Protein AF-A0A8T0N752-F1 (afdb_monomer_lite)

Sequence (283 aa):
MEVEGEVPATAAAAIANGLWGGEEASPAPFSAEQLDVEAYAAQYSGRTRLARLIFVADRCGVETMKLEALRMAYDEIKRGEDVQLHRDVALKINVRLGPRYGLDQAWVDTVSRRAEQRKEKLENELNGYRTNLIKESIRMGYNDIGDFFYAHGQLSDAFKSYIRTRDYCTTSKHIVQMCMNVILVSIELGQFAHVSNYVSKAEQTPDSLDPIIVAKLRAAAGLANLETKKYKLAARKFVETGIELGNNYSEVIAPQDVAVYGALCALASFDRSDLKVHLICTT

Structure (mmCIF, N/CA/C/O backbone):
data_AF-A0A8T0N752-F1
#
_entry.id   AF-A0A8T0N752-F1
#
loop_
_atom_site.group_PDB
_atom_site.id
_atom_site.type_symbol
_atom_site.label_atom_id
_atom_site.label_alt_id
_atom_site.label_comp_id
_atom_site.label_asym_id
_atom_site.label_entity_id
_atom_site.label_seq_id
_atom_site.pdbx_PDB_ins_code
_atom_site.Cartn_x
_atom_site.Cartn_y
_atom_site.Cartn_z
_atom_site.occupancy
_atom_site.B_iso_or_equiv
_atom_site.auth_seq_id
_atom_site.auth_comp_id
_atom_site.auth_asym_id
_atom_site.auth_atom_id
_atom_site.pdbx_PDB_model_num
ATOM 1 N N . MET A 1 1 ? -80.683 -25.252 -34.972 1.00 35.72 1 MET A N 1
ATOM 2 C CA . MET A 1 1 ? -80.437 -26.701 -34.890 1.00 35.72 1 MET A CA 1
ATOM 3 C C . MET A 1 1 ? -78.949 -26.900 -34.651 1.00 35.72 1 MET A C 1
ATOM 5 O O . MET A 1 1 ? -78.195 -26.511 -35.529 1.00 35.72 1 MET A O 1
ATOM 9 N N . GLU A 1 2 ? -78.471 -27.369 -33.499 1.00 31.52 2 GLU A N 1
ATOM 10 C CA . GLU A 1 2 ? -79.109 -27.638 -32.188 1.00 31.52 2 GLU A CA 1
ATOM 11 C C . GLU A 1 2 ? -78.076 -27.279 -31.081 1.00 31.52 2 GLU A C 1
ATOM 13 O O . GLU A 1 2 ? -76.878 -27.335 -31.343 1.00 31.52 2 GLU A O 1
ATOM 18 N N . VAL A 1 3 ? -78.492 -26.623 -29.985 1.00 32.59 3 VAL A N 1
ATOM 19 C CA . VAL A 1 3 ? -78.486 -27.171 -28.599 1.00 32.59 3 VAL A CA 1
ATOM 20 C C . VAL A 1 3 ? -77.091 -27.684 -28.174 1.00 32.59 3 VAL A C 1
ATOM 22 O O . VAL A 1 3 ? -76.694 -28.774 -28.562 1.00 32.59 3 VAL A O 1
ATOM 25 N N . GLU A 1 4 ? -76.232 -26.832 -27.598 1.00 28.78 4 GLU A N 1
ATOM 26 C CA . GLU A 1 4 ? -76.063 -26.551 -26.143 1.00 28.78 4 GLU A CA 1
ATOM 27 C C . GLU A 1 4 ? -75.319 -27.643 -25.336 1.00 28.78 4 GLU A C 1
ATOM 29 O O . GLU A 1 4 ? -75.555 -28.836 -25.506 1.00 28.78 4 GLU A O 1
ATOM 34 N N . GLY A 1 5 ? -74.421 -27.222 -24.429 1.00 32.78 5 GLY A N 1
ATOM 35 C CA . GLY A 1 5 ? -73.633 -28.112 -23.560 1.00 32.78 5 GLY A CA 1
ATOM 36 C C . GLY A 1 5 ? -72.534 -27.389 -22.760 1.00 32.78 5 GLY A C 1
ATOM 37 O O . GLY A 1 5 ? -71.432 -27.198 -23.263 1.00 32.78 5 GLY A O 1
ATOM 38 N N . GLU A 1 6 ? -72.829 -27.012 -21.512 1.00 30.48 6 GLU A N 1
ATOM 39 C CA . GLU A 1 6 ? -71.962 -26.250 -20.585 1.00 30.48 6 GLU A CA 1
ATOM 40 C C . GLU A 1 6 ? -72.076 -26.818 -19.143 1.00 30.48 6 GLU A C 1
ATOM 42 O O . GLU A 1 6 ? -72.972 -27.615 -18.871 1.00 30.48 6 GLU A O 1
ATOM 47 N N . VAL A 1 7 ? -71.251 -26.482 -18.138 1.00 38.06 7 VAL A N 1
ATOM 48 C CA . VAL A 1 7 ? -70.117 -25.526 -18.053 1.00 38.06 7 VAL A CA 1
ATOM 49 C C . VAL A 1 7 ? -68.795 -26.351 -17.900 1.00 38.06 7 VAL A C 1
ATOM 51 O O . VAL A 1 7 ? -68.619 -27.182 -18.791 1.00 38.06 7 VAL A O 1
ATOM 54 N N . PRO A 1 8 ? -67.873 -26.303 -16.884 1.00 32.38 8 PRO A N 1
ATOM 55 C CA . PRO A 1 8 ? -67.573 -25.379 -15.769 1.00 32.38 8 PRO A CA 1
ATOM 56 C C . PRO A 1 8 ? -66.329 -24.485 -15.997 1.00 32.38 8 PRO A C 1
ATOM 58 O O . PRO A 1 8 ? -65.272 -24.934 -16.438 1.00 32.38 8 PRO A O 1
ATOM 61 N N . ALA A 1 9 ? -66.415 -23.211 -15.601 1.00 41.62 9 ALA A N 1
ATOM 62 C CA . ALA A 1 9 ? -65.306 -22.257 -15.664 1.00 41.62 9 ALA A CA 1
ATOM 63 C C . ALA A 1 9 ? -64.475 -22.247 -14.362 1.00 41.62 9 ALA A C 1
ATOM 65 O O . ALA A 1 9 ? -64.822 -21.554 -13.408 1.00 41.62 9 ALA A O 1
ATOM 66 N N . THR A 1 10 ? -63.357 -22.985 -14.319 1.00 31.41 10 THR A N 1
ATOM 67 C CA . THR A 1 10 ? -62.459 -23.042 -13.136 1.00 31.41 10 THR A CA 1
ATOM 68 C C . THR A 1 10 ? -60.953 -23.010 -13.459 1.00 31.41 10 THR A C 1
ATOM 70 O O . THR A 1 10 ? -60.143 -23.391 -12.620 1.00 31.41 10 THR A O 1
ATOM 73 N N . ALA A 1 11 ? -60.547 -22.559 -14.655 1.00 32.34 11 ALA A N 1
ATOM 74 C CA . ALA A 1 11 ? -59.160 -22.687 -15.146 1.00 32.34 11 ALA A CA 1
ATOM 75 C C . ALA A 1 11 ? -58.488 -21.372 -15.616 1.00 32.34 11 ALA A C 1
ATOM 77 O O . ALA A 1 11 ? -57.542 -21.419 -16.397 1.00 32.34 11 ALA A O 1
ATOM 78 N N . ALA A 1 12 ? -58.966 -20.199 -15.172 1.00 33.84 12 ALA A N 1
ATOM 79 C CA . ALA A 1 12 ? -58.493 -18.895 -15.676 1.00 33.84 12 ALA A CA 1
ATOM 80 C C . ALA A 1 12 ? -58.202 -17.813 -14.606 1.00 33.84 12 ALA A C 1
ATOM 82 O O . ALA A 1 12 ? -57.899 -16.680 -14.970 1.00 33.84 12 ALA A O 1
ATOM 83 N N . ALA A 1 13 ? -58.306 -18.118 -13.303 1.00 34.00 13 ALA A N 1
ATOM 84 C CA . ALA A 1 13 ? -58.259 -17.102 -12.232 1.00 34.00 13 ALA A CA 1
ATOM 85 C C . ALA A 1 13 ? -57.484 -17.511 -10.953 1.00 34.00 13 ALA A C 1
ATOM 87 O O . ALA A 1 13 ? -57.776 -17.035 -9.859 1.00 34.00 13 ALA A O 1
ATOM 88 N N . ALA A 1 14 ? -56.477 -18.376 -11.091 1.00 30.69 14 ALA A N 1
ATOM 89 C CA . ALA A 1 14 ? -55.388 -18.609 -10.132 1.00 30.69 14 ALA A CA 1
ATOM 90 C C . ALA A 1 14 ? -54.203 -19.194 -10.935 1.00 30.69 14 ALA A C 1
ATOM 92 O O . ALA A 1 14 ? -54.441 -19.953 -11.867 1.00 30.69 14 ALA A O 1
ATOM 93 N N . ILE A 1 15 ? -52.927 -18.885 -10.692 1.00 33.75 15 ILE A N 1
ATOM 94 C CA . ILE A 1 15 ? -52.289 -18.343 -9.488 1.00 33.75 15 ILE A CA 1
ATOM 95 C C . ILE A 1 15 ? -51.731 -16.934 -9.749 1.00 33.75 15 ILE A C 1
ATOM 97 O O . ILE A 1 15 ? -50.774 -16.764 -10.498 1.00 33.75 15 ILE A O 1
ATOM 101 N N . ALA A 1 16 ? -52.297 -15.933 -9.073 1.00 38.12 16 ALA A N 1
ATOM 102 C CA . ALA A 1 16 ? -51.792 -14.558 -9.056 1.00 38.12 16 ALA A CA 1
ATOM 103 C C . ALA A 1 16 ? -51.832 -13.971 -7.632 1.00 38.12 16 ALA A C 1
ATOM 105 O O . ALA A 1 16 ? -52.319 -12.865 -7.423 1.00 38.12 16 ALA A O 1
ATOM 106 N N . ASN A 1 17 ? -51.376 -14.747 -6.642 1.00 30.00 17 ASN A N 1
ATOM 107 C CA . ASN A 1 17 ? -51.022 -14.283 -5.296 1.00 30.00 17 ASN A CA 1
ATOM 108 C C . ASN A 1 17 ? -50.310 -15.394 -4.508 1.00 30.00 17 ASN A C 1
ATOM 110 O O . ASN A 1 17 ? -50.679 -16.557 -4.631 1.00 30.00 17 ASN A O 1
ATOM 114 N N . GLY A 1 18 ? -49.355 -15.001 -3.658 1.00 29.17 18 GLY A N 1
ATOM 115 C CA . GLY A 1 18 ? -48.817 -15.818 -2.564 1.00 29.17 18 GLY A CA 1
ATOM 116 C C . GLY A 1 18 ? -47.904 -16.990 -2.944 1.00 29.17 18 GLY A C 1
ATOM 117 O O . GLY A 1 18 ? -48.392 -18.083 -3.193 1.00 29.17 18 GLY A O 1
ATOM 118 N N . LEU A 1 19 ? -46.581 -16.772 -2.869 1.00 31.19 19 LEU A N 1
ATOM 119 C CA . LEU A 1 19 ? -45.617 -17.671 -2.193 1.00 31.19 19 LEU A CA 1
ATOM 120 C C . LEU A 1 19 ? -44.185 -17.082 -2.143 1.00 31.19 19 LEU A C 1
ATOM 122 O O . LEU A 1 19 ? -43.196 -17.787 -2.303 1.00 31.19 19 LEU A O 1
ATOM 126 N N . TRP A 1 20 ? -44.055 -15.785 -1.830 1.00 30.11 20 TRP A N 1
ATOM 127 C CA . TRP A 1 20 ? -42.814 -15.276 -1.220 1.00 30.11 20 TRP A CA 1
ATOM 128 C C . TRP A 1 20 ? -42.800 -15.683 0.260 1.00 30.11 20 TRP A C 1
ATOM 130 O O . TRP A 1 20 ? -43.001 -14.864 1.156 1.00 30.11 20 TRP A O 1
ATOM 140 N N . GLY A 1 21 ? -42.646 -16.986 0.502 1.00 27.06 21 GLY A N 1
ATOM 141 C CA . GLY A 1 21 ? -42.289 -17.499 1.817 1.00 27.06 21 GLY A CA 1
ATOM 142 C C . GLY A 1 21 ? -40.860 -17.071 2.131 1.00 27.06 21 GLY A C 1
ATOM 143 O O . GLY A 1 21 ? -39.979 -17.203 1.285 1.00 27.06 21 GLY A O 1
ATOM 144 N N . GLY A 1 22 ? -40.636 -16.522 3.323 1.00 35.66 22 GLY A N 1
ATOM 145 C CA . GLY A 1 22 ? -39.295 -16.161 3.767 1.00 35.66 22 GLY A CA 1
ATOM 146 C C . GLY A 1 22 ? -38.497 -17.408 4.122 1.00 35.66 22 GLY A C 1
ATOM 147 O O . GLY A 1 22 ? -38.508 -17.822 5.276 1.00 35.66 22 GLY A O 1
ATOM 148 N N . GLU A 1 23 ? -37.798 -17.993 3.149 1.00 31.52 23 GLU A N 1
ATOM 149 C CA . GLU A 1 23 ? -36.653 -18.845 3.460 1.00 31.52 23 GLU A CA 1
ATOM 150 C C . GLU A 1 23 ? -35.564 -17.949 4.058 1.00 31.52 23 GLU A C 1
ATOM 152 O O . GLU A 1 23 ? -34.995 -17.090 3.377 1.00 31.52 23 GLU A O 1
ATOM 157 N N . GLU A 1 24 ? -35.307 -18.111 5.357 1.00 37.25 24 GLU A N 1
ATOM 158 C CA . GLU A 1 24 ? -34.151 -17.496 6.002 1.00 37.25 24 GLU A CA 1
ATOM 159 C C . GLU A 1 24 ? -32.893 -17.942 5.254 1.00 37.25 24 GLU A C 1
ATOM 161 O O . GLU A 1 24 ? -32.662 -19.139 5.064 1.00 37.25 24 GLU A O 1
ATOM 166 N N . ALA A 1 25 ? -32.084 -16.976 4.808 1.00 37.47 25 ALA A N 1
ATOM 167 C CA . ALA A 1 25 ? -30.842 -17.270 4.111 1.00 37.47 25 ALA A CA 1
ATOM 168 C C . ALA A 1 25 ? -29.974 -18.155 5.013 1.00 37.47 25 ALA A C 1
ATOM 170 O O . ALA A 1 25 ? -29.514 -17.703 6.064 1.00 37.47 25 ALA A O 1
ATOM 171 N N . SER A 1 26 ? -29.791 -19.418 4.613 1.00 31.80 26 SER A N 1
ATOM 172 C CA . SER A 1 26 ? -29.091 -20.411 5.425 1.00 31.80 26 SER A CA 1
ATOM 173 C C . SER A 1 26 ? -27.728 -19.851 5.836 1.00 31.80 26 SER A C 1
ATOM 175 O O . SER A 1 26 ? -27.019 -19.335 4.963 1.00 31.80 26 SER A O 1
ATOM 177 N N . PRO A 1 27 ? -27.354 -19.906 7.129 1.00 37.41 27 PRO A N 1
ATOM 178 C CA . PRO A 1 27 ? -26.129 -19.276 7.592 1.00 37.41 27 PRO A CA 1
ATOM 179 C C . PRO A 1 27 ? -24.958 -19.840 6.793 1.00 37.41 27 PRO A C 1
ATOM 181 O O . PRO A 1 27 ? -24.761 -21.056 6.732 1.00 37.41 27 PRO A O 1
ATOM 184 N N . ALA A 1 28 ? -24.206 -18.949 6.142 1.00 42.97 28 ALA A N 1
ATOM 185 C CA . ALA A 1 28 ? -23.025 -19.345 5.391 1.00 42.97 28 ALA A CA 1
ATOM 186 C C . ALA A 1 28 ? -22.101 -20.162 6.316 1.00 42.97 28 ALA A C 1
ATOM 188 O O . ALA A 1 28 ? -21.987 -19.814 7.494 1.00 42.97 28 ALA A O 1
ATOM 189 N N . PRO A 1 29 ? -21.410 -21.208 5.820 1.00 44.56 29 PRO A N 1
ATOM 190 C CA . PRO A 1 29 ? -20.636 -22.148 6.646 1.00 44.56 29 PRO A CA 1
ATOM 191 C C . PRO A 1 29 ? -19.375 -21.541 7.300 1.00 44.56 29 PRO A C 1
ATOM 193 O O . PRO A 1 29 ? -18.486 -22.262 7.742 1.00 44.56 29 PRO A O 1
ATOM 196 N N . PHE A 1 30 ? -19.300 -20.213 7.356 1.00 44.09 30 PHE A N 1
ATOM 197 C CA . PHE A 1 30 ? -18.334 -19.418 8.088 1.00 44.09 30 PHE A CA 1
ATOM 198 C C . PHE A 1 30 ? -19.103 -18.263 8.752 1.00 44.09 30 PHE A C 1
ATOM 200 O O . PHE A 1 30 ? -19.351 -17.228 8.128 1.00 44.09 30 PHE A O 1
ATOM 207 N N . SER A 1 31 ? -19.542 -18.439 10.002 1.00 50.66 31 SER A N 1
ATOM 208 C CA . SER A 1 31 ? -20.150 -17.342 10.766 1.00 50.66 31 SER A CA 1
ATOM 209 C C . SER A 1 31 ? -19.091 -16.271 11.029 1.00 50.66 31 SER A C 1
ATOM 211 O O . SER A 1 31 ? -17.986 -16.597 11.466 1.00 50.66 31 SER A O 1
ATOM 213 N N . ALA A 1 32 ? -19.427 -14.992 10.831 1.00 51.81 32 ALA A N 1
ATOM 214 C CA . ALA A 1 32 ? -18.493 -13.882 11.062 1.00 51.81 32 ALA A CA 1
ATOM 215 C C . ALA A 1 32 ? -17.919 -13.864 12.496 1.00 51.81 32 ALA A C 1
ATOM 217 O O . ALA A 1 32 ? -16.811 -13.387 12.706 1.00 51.81 32 ALA A O 1
ATOM 218 N N . GLU A 1 33 ? -18.643 -14.459 13.446 1.00 56.31 33 GLU A N 1
ATOM 219 C CA . GLU A 1 33 ? -18.302 -14.652 14.861 1.00 56.31 33 GLU A CA 1
ATOM 220 C C . GLU A 1 33 ? -17.050 -15.521 15.119 1.00 56.31 33 GLU A C 1
ATOM 222 O O . GLU A 1 33 ? -16.581 -15.575 16.252 1.00 56.31 33 GLU A O 1
ATOM 227 N N . GLN A 1 34 ? -16.514 -16.214 14.103 1.00 69.88 34 GLN A N 1
ATOM 228 C CA . GLN A 1 34 ? -15.371 -17.138 14.233 1.00 69.88 34 GLN A CA 1
ATOM 229 C C . GLN A 1 34 ? -14.059 -16.625 13.609 1.00 69.88 34 GLN A C 1
ATOM 231 O O . GLN A 1 34 ? -13.061 -17.346 13.603 1.00 69.88 34 GLN A O 1
ATOM 236 N N . LEU A 1 35 ? -14.021 -15.397 13.077 1.00 82.56 35 LEU A N 1
ATOM 237 C CA . LEU A 1 35 ? -12.788 -14.829 12.525 1.00 82.56 35 LEU A CA 1
ATOM 238 C C . LEU A 1 35 ? -11.870 -14.310 13.645 1.00 82.56 35 LEU A C 1
ATOM 240 O O . LEU A 1 35 ? -12.113 -13.249 14.216 1.00 82.56 35 LEU A O 1
ATOM 244 N N . ASP A 1 36 ? -10.767 -15.016 13.890 1.00 90.75 36 ASP A N 1
ATOM 245 C CA . ASP A 1 36 ? -9.653 -14.512 14.698 1.00 90.75 36 ASP A CA 1
ATOM 246 C C . ASP A 1 36 ? -9.008 -13.294 14.006 1.00 90.75 36 ASP A C 1
ATOM 248 O O . ASP A 1 36 ? -8.361 -13.402 12.958 1.00 90.75 36 ASP A O 1
ATOM 252 N N . VAL A 1 37 ? -9.219 -12.114 14.595 1.00 92.38 37 VAL A N 1
ATOM 253 C CA . VAL A 1 37 ? -8.729 -10.830 14.076 1.00 92.38 37 VAL A CA 1
ATOM 254 C C . VAL A 1 37 ? -7.206 -10.725 14.192 1.00 92.38 37 VAL A C 1
ATOM 256 O O . VAL A 1 37 ? -6.578 -10.137 13.310 1.00 92.38 37 VAL A O 1
ATOM 259 N N . GLU A 1 38 ? -6.593 -11.313 15.224 1.00 93.25 38 GLU A N 1
ATOM 260 C CA . GLU A 1 38 ? -5.145 -11.254 15.432 1.00 93.25 38 GLU A CA 1
ATOM 261 C C . GLU A 1 38 ? -4.412 -12.201 14.476 1.00 93.25 38 GLU A C 1
ATOM 263 O O . GLU A 1 38 ? -3.496 -11.764 13.773 1.00 93.25 38 GLU A O 1
ATOM 268 N N . ALA A 1 39 ? -4.868 -13.450 14.344 1.00 94.06 39 ALA A N 1
ATOM 269 C CA . ALA A 1 39 ? -4.314 -14.410 13.389 1.00 94.06 39 ALA A CA 1
ATOM 270 C C . ALA A 1 39 ? -4.536 -13.990 11.924 1.00 94.06 39 ALA A C 1
ATOM 272 O O . ALA A 1 39 ? -3.682 -14.251 11.070 1.00 94.06 39 ALA A O 1
ATOM 273 N N . TYR A 1 40 ? -5.639 -13.298 11.611 1.00 94.19 40 TYR A N 1
ATOM 274 C CA . TYR A 1 40 ? -5.827 -12.664 10.303 1.00 94.19 40 TYR A CA 1
ATOM 275 C C . TYR A 1 40 ? -4.855 -11.493 10.104 1.00 94.19 40 TYR A C 1
ATOM 277 O O . TYR A 1 40 ? -4.111 -11.463 9.123 1.00 94.19 40 TYR A O 1
ATOM 285 N N . ALA A 1 41 ? -4.794 -10.548 11.046 1.00 95.12 41 ALA A N 1
ATOM 286 C CA . ALA A 1 41 ? -3.937 -9.371 10.925 1.00 95.12 41 ALA A CA 1
ATOM 287 C C . ALA A 1 41 ? -2.433 -9.694 10.975 1.00 95.12 41 ALA A C 1
ATOM 289 O O . ALA A 1 41 ? -1.634 -8.890 10.502 1.00 95.12 41 ALA A O 1
ATOM 290 N N . ALA A 1 42 ? -2.017 -10.834 11.531 1.00 95.44 42 ALA A N 1
ATOM 291 C CA . ALA A 1 42 ? -0.623 -11.287 11.550 1.00 95.44 42 ALA A CA 1
ATOM 292 C C . ALA A 1 42 ? -0.079 -11.717 10.170 1.00 95.44 42 ALA A C 1
ATOM 294 O O . ALA A 1 42 ? 1.135 -11.798 9.999 1.00 95.44 42 ALA A O 1
ATOM 295 N N . GLN A 1 43 ? -0.948 -11.962 9.181 1.00 95.19 43 GLN A N 1
ATOM 296 C CA . GLN A 1 43 ? -0.551 -12.352 7.817 1.00 95.19 43 GLN A CA 1
ATOM 297 C C . GLN A 1 43 ? -0.103 -11.160 6.947 1.00 95.19 43 GLN A C 1
ATOM 299 O O . GLN A 1 43 ? 0.441 -11.363 5.861 1.00 95.19 43 GLN A O 1
ATOM 304 N N . TYR A 1 44 ? -0.307 -9.924 7.419 1.00 97.00 44 TYR A N 1
ATOM 305 C CA . TYR A 1 44 ? -0.082 -8.691 6.659 1.00 97.00 44 TYR A CA 1
ATOM 306 C C . TYR A 1 44 ? 0.858 -7.733 7.383 1.00 97.00 44 TYR A C 1
ATOM 308 O O . TYR A 1 44 ? 0.906 -7.690 8.613 1.00 97.00 44 TYR A O 1
ATOM 316 N N . SER A 1 45 ? 1.549 -6.899 6.612 1.00 95.06 45 SER A N 1
ATOM 317 C CA . SER A 1 45 ? 2.407 -5.829 7.116 1.00 95.06 45 SER A CA 1
ATOM 318 C C . SER A 1 45 ? 2.070 -4.482 6.460 1.00 95.06 45 SER A C 1
ATOM 320 O O . SER A 1 45 ? 1.227 -4.389 5.564 1.00 95.06 45 SER A O 1
ATOM 322 N N . GLY A 1 46 ? 2.693 -3.405 6.946 1.00 92.31 46 GLY A N 1
ATOM 323 C CA . GLY A 1 46 ? 2.556 -2.069 6.365 1.00 92.31 46 GLY A CA 1
ATOM 324 C C . GLY A 1 46 ? 1.122 -1.519 6.359 1.00 92.31 46 GLY A C 1
ATOM 325 O O . GLY A 1 46 ? 0.323 -1.777 7.260 1.00 92.31 46 GLY A O 1
ATOM 326 N N . ARG A 1 47 ? 0.805 -0.718 5.336 1.00 94.00 47 ARG A N 1
ATOM 327 C CA . ARG A 1 47 ? -0.478 -0.004 5.226 1.00 94.00 47 ARG A CA 1
ATOM 328 C C . ARG A 1 47 ? -1.656 -0.943 4.949 1.00 94.00 47 ARG A C 1
ATOM 330 O O . ARG A 1 47 ? -2.698 -0.794 5.585 1.00 94.00 47 ARG A O 1
ATOM 337 N N . THR A 1 48 ? -1.460 -1.979 4.135 1.00 95.44 48 THR A N 1
ATOM 338 C CA . THR A 1 48 ? -2.468 -3.018 3.871 1.00 95.44 48 THR A CA 1
ATOM 339 C C . THR A 1 48 ? -2.952 -3.719 5.151 1.00 95.44 48 THR A C 1
ATOM 341 O O . THR A 1 48 ? -4.149 -3.993 5.270 1.00 95.44 48 THR A O 1
ATOM 344 N N . ARG A 1 49 ? -2.090 -3.934 6.160 1.00 96.25 49 ARG A N 1
ATOM 345 C CA . ARG A 1 49 ? -2.512 -4.443 7.484 1.00 96.25 49 ARG A CA 1
ATOM 346 C C . ARG A 1 49 ? -3.545 -3.525 8.149 1.00 96.25 49 ARG A C 1
ATOM 348 O O . ARG A 1 49 ? -4.583 -3.989 8.618 1.00 96.25 49 ARG A O 1
ATOM 355 N N . LEU A 1 50 ? -3.275 -2.219 8.152 1.00 96.19 50 LEU A N 1
ATOM 356 C CA . LEU A 1 50 ? -4.151 -1.193 8.728 1.00 96.19 50 LEU A CA 1
ATOM 357 C C . LEU A 1 50 ? -5.460 -1.061 7.941 1.00 96.19 50 LEU A C 1
ATOM 359 O O . LEU A 1 50 ? -6.532 -1.027 8.542 1.00 96.19 50 LEU A O 1
ATOM 363 N N . ALA A 1 51 ? -5.388 -1.059 6.608 1.00 95.62 51 ALA A N 1
ATOM 364 C CA . ALA A 1 51 ? -6.559 -1.025 5.736 1.00 95.62 51 ALA A CA 1
ATOM 365 C C . ALA A 1 51 ? -7.486 -2.232 5.976 1.00 95.62 51 ALA A C 1
ATOM 367 O O . ALA A 1 51 ? -8.699 -2.061 6.105 1.00 95.62 51 ALA A O 1
ATOM 368 N N . ARG A 1 52 ? -6.925 -3.442 6.122 1.00 96.62 52 ARG A N 1
ATOM 369 C CA . ARG A 1 52 ? -7.686 -4.665 6.434 1.00 96.62 52 ARG A CA 1
ATOM 370 C C . ARG A 1 52 ? -8.311 -4.630 7.832 1.00 96.62 52 ARG A C 1
ATOM 372 O O . ARG A 1 52 ? -9.476 -4.998 7.961 1.00 96.62 52 ARG A O 1
ATOM 379 N N . LEU A 1 53 ? -7.601 -4.142 8.853 1.00 97.00 53 LEU A N 1
ATOM 380 C CA . LEU A 1 53 ? -8.160 -3.955 10.202 1.00 97.00 53 LEU A CA 1
ATOM 381 C C . LEU A 1 53 ? -9.334 -2.960 10.204 1.00 97.00 53 LEU A C 1
ATOM 383 O O . LEU A 1 53 ? -10.388 -3.245 10.771 1.00 97.00 53 LEU A O 1
ATOM 387 N N . ILE A 1 54 ? -9.194 -1.822 9.517 1.00 95.94 54 ILE A N 1
ATOM 388 C CA . ILE A 1 54 ? -10.263 -0.818 9.399 1.00 95.94 54 ILE A CA 1
ATOM 389 C C . ILE A 1 54 ? -11.457 -1.376 8.606 1.00 95.94 54 ILE A C 1
ATOM 391 O O . ILE A 1 54 ? -12.601 -1.169 9.004 1.00 95.94 54 ILE A O 1
ATOM 395 N N . PHE A 1 55 ? -11.215 -2.148 7.542 1.00 95.75 55 PHE A N 1
ATOM 396 C CA . PHE A 1 55 ? -12.275 -2.827 6.793 1.00 95.75 55 PHE A CA 1
ATOM 397 C C . PHE A 1 55 ? -13.043 -3.838 7.659 1.00 95.75 55 PHE A C 1
ATOM 399 O O . PHE A 1 55 ? -14.272 -3.839 7.639 1.00 95.75 55 PHE A O 1
ATOM 406 N N . VAL A 1 56 ? -12.356 -4.656 8.467 1.00 94.31 56 VAL A N 1
ATOM 407 C CA . VAL A 1 56 ? -13.009 -5.565 9.430 1.00 94.31 56 VAL A CA 1
ATOM 408 C C . VAL A 1 56 ? -13.859 -4.769 10.427 1.00 94.31 56 VAL A C 1
ATOM 410 O O . VAL A 1 56 ? -15.033 -5.090 10.612 1.00 94.31 56 VAL A O 1
ATOM 413 N N . ALA A 1 57 ? -13.322 -3.686 10.996 1.00 94.50 57 ALA A N 1
ATOM 414 C CA . ALA A 1 57 ? -14.049 -2.819 11.925 1.00 94.50 57 ALA A CA 1
ATOM 415 C C . ALA A 1 57 ? -15.308 -2.169 11.313 1.00 94.50 57 ALA A C 1
ATOM 417 O O . ALA A 1 57 ? -16.314 -2.000 12.004 1.00 94.50 57 ALA A O 1
ATOM 418 N N . ASP A 1 58 ? -15.282 -1.835 10.023 1.00 93.69 58 ASP A N 1
ATOM 419 C CA . ASP A 1 58 ? -16.408 -1.207 9.324 1.00 93.69 58 ASP A CA 1
ATOM 420 C C . ASP A 1 58 ? -17.428 -2.216 8.758 1.00 93.69 58 ASP A C 1
ATOM 422 O O . ASP A 1 58 ? -18.553 -1.825 8.440 1.00 93.69 58 ASP A O 1
ATOM 426 N N . ARG A 1 59 ? -17.068 -3.502 8.607 1.00 92.75 59 ARG A N 1
ATOM 427 C CA . ARG A 1 59 ? -17.883 -4.504 7.881 1.00 92.75 59 ARG A CA 1
ATOM 428 C C . ARG A 1 59 ? -18.316 -5.729 8.684 1.00 92.75 59 ARG A C 1
ATOM 430 O O . ARG A 1 59 ? -19.264 -6.384 8.264 1.00 92.75 59 ARG A O 1
ATOM 437 N N . CYS A 1 60 ? -17.666 -6.045 9.803 1.00 86.81 60 CYS A N 1
ATOM 438 C CA . CYS A 1 60 ? -17.934 -7.262 10.581 1.00 86.81 60 CYS A CA 1
ATOM 439 C C . CYS A 1 60 ? -19.321 -7.282 11.256 1.00 86.81 60 CYS A C 1
ATOM 441 O O . CYS A 1 60 ? -19.924 -8.342 11.397 1.00 86.81 60 CYS A O 1
ATOM 443 N N . GLY A 1 61 ? -19.831 -6.127 11.696 1.00 85.25 61 GLY A N 1
ATOM 444 C CA . GLY A 1 61 ? -21.093 -6.020 12.444 1.00 85.25 61 GLY A CA 1
ATOM 445 C C . GLY A 1 61 ? -21.000 -6.428 13.924 1.00 85.25 61 GLY A C 1
ATOM 446 O O . GLY A 1 61 ? -21.708 -5.854 14.748 1.00 85.25 61 GLY A O 1
ATOM 447 N N . VAL A 1 62 ? -20.086 -7.334 14.288 1.00 89.25 62 VAL A N 1
ATOM 448 C CA . VAL A 1 62 ? -19.829 -7.734 15.681 1.00 89.25 62 VAL A CA 1
ATOM 449 C C . VAL A 1 62 ? -18.984 -6.668 16.393 1.00 89.25 62 VAL A C 1
ATOM 451 O O . VAL A 1 62 ? -17.836 -6.406 16.028 1.00 89.25 62 VAL A O 1
ATOM 454 N N . GLU A 1 63 ? -19.541 -6.032 17.428 1.00 89.69 63 GLU A N 1
ATOM 455 C CA . GLU A 1 63 ? -18.903 -4.884 18.097 1.00 89.69 63 GLU A CA 1
ATOM 456 C C . GLU A 1 63 ? -17.620 -5.267 18.866 1.00 89.69 63 GLU A C 1
ATOM 458 O O . GLU A 1 63 ? -16.695 -4.460 18.919 1.00 89.69 63 GLU A O 1
ATOM 463 N N . THR A 1 64 ? -17.495 -6.495 19.391 1.00 91.12 64 THR A N 1
ATOM 464 C CA . THR A 1 64 ? -16.260 -6.966 20.058 1.00 91.12 64 THR A CA 1
ATOM 465 C C . THR A 1 64 ? -15.076 -7.015 19.091 1.00 91.12 64 THR A C 1
ATOM 467 O O . THR A 1 64 ? -14.069 -6.347 19.321 1.00 91.12 64 THR A O 1
ATOM 470 N N . MET A 1 65 ? -15.225 -7.724 17.968 1.00 91.12 65 MET A N 1
ATOM 471 C CA . MET A 1 65 ? -14.207 -7.833 16.915 1.00 91.12 65 MET A CA 1
ATOM 472 C C . MET A 1 65 ? -13.861 -6.476 16.297 1.00 91.12 65 MET A C 1
ATOM 474 O O . MET A 1 65 ? -12.713 -6.215 15.950 1.00 91.12 65 MET A O 1
ATOM 478 N N . LYS A 1 66 ? -14.843 -5.581 16.184 1.00 93.75 66 LYS A N 1
ATOM 479 C CA . LYS A 1 66 ? -14.645 -4.206 15.718 1.00 93.75 66 LYS A CA 1
ATOM 480 C C . LYS A 1 66 ? -13.813 -3.369 16.688 1.00 93.75 66 LYS A C 1
ATOM 482 O O . LYS A 1 66 ? -12.907 -2.663 16.250 1.00 93.75 66 LYS A O 1
ATOM 487 N N . LEU A 1 67 ? -14.091 -3.446 17.989 1.00 93.81 67 LEU A N 1
ATOM 488 C CA . LEU A 1 67 ? -13.291 -2.764 19.008 1.00 93.81 67 LEU A CA 1
ATOM 489 C C . LEU A 1 67 ? -11.876 -3.355 19.098 1.00 93.81 67 LEU A C 1
ATOM 491 O O . LEU A 1 67 ? -10.919 -2.602 19.257 1.00 93.81 67 LEU A O 1
ATOM 495 N N . GLU A 1 68 ? -11.717 -4.664 18.904 1.00 94.50 68 GLU A N 1
ATOM 496 C CA . GLU A 1 68 ? -10.407 -5.308 18.777 1.00 94.50 68 GLU A CA 1
ATOM 497 C C . GLU A 1 68 ? -9.634 -4.850 17.533 1.00 94.50 68 GLU A C 1
ATOM 499 O O . GLU A 1 68 ? -8.491 -4.409 17.650 1.00 94.50 68 GLU A O 1
ATOM 504 N N . ALA A 1 69 ? -10.254 -4.872 16.353 1.00 96.19 69 ALA A N 1
ATOM 505 C CA . ALA A 1 69 ? -9.615 -4.432 15.118 1.00 96.19 69 ALA A CA 1
ATOM 506 C C . ALA A 1 69 ? -9.174 -2.958 15.195 1.00 96.19 69 ALA A C 1
ATOM 508 O O . ALA A 1 69 ? -8.069 -2.613 14.770 1.00 96.19 69 ALA A O 1
ATOM 509 N N . LEU A 1 70 ? -9.991 -2.093 15.811 1.00 96.50 70 LEU A N 1
ATOM 510 C CA . LEU A 1 70 ? -9.636 -0.696 16.072 1.00 96.50 70 LEU A CA 1
ATOM 511 C C . LEU A 1 70 ? -8.528 -0.544 17.130 1.00 96.50 70 LEU A C 1
ATOM 513 O O . LEU A 1 70 ? -7.658 0.310 16.958 1.00 96.50 70 LEU A O 1
ATOM 517 N N . ARG A 1 71 ? -8.509 -1.377 18.183 1.00 96.38 71 ARG A N 1
ATOM 518 C CA . ARG A 1 71 ? -7.413 -1.438 19.173 1.00 96.38 71 ARG A CA 1
ATOM 519 C C . ARG A 1 71 ? -6.088 -1.766 18.486 1.00 96.38 71 ARG A C 1
ATOM 521 O O . ARG A 1 71 ? -5.118 -1.032 18.659 1.00 96.38 71 ARG A O 1
ATOM 528 N N . MET A 1 72 ? -6.065 -2.830 17.680 1.00 96.38 72 MET A N 1
ATOM 529 C CA . MET A 1 72 ? -4.878 -3.255 16.934 1.00 96.38 72 MET A CA 1
ATOM 530 C C . MET A 1 72 ? -4.420 -2.188 15.935 1.00 96.38 72 MET A C 1
ATOM 532 O O . MET A 1 72 ? -3.227 -1.895 15.870 1.00 96.38 72 MET A O 1
ATOM 536 N N . ALA A 1 73 ? -5.351 -1.571 15.199 1.00 97.00 73 ALA A N 1
ATOM 537 C CA . ALA A 1 73 ? -5.030 -0.489 14.272 1.00 97.00 73 ALA A CA 1
ATOM 538 C C . ALA A 1 73 ? -4.412 0.712 15.005 1.00 97.00 73 ALA A C 1
ATOM 540 O O . ALA A 1 73 ? -3.378 1.213 14.575 1.00 97.00 73 ALA A O 1
ATOM 541 N N . TYR A 1 74 ? -4.983 1.137 16.136 1.00 96.88 74 TYR A N 1
ATOM 542 C CA . TYR A 1 74 ? -4.442 2.233 16.944 1.00 96.88 74 TYR A CA 1
ATOM 543 C C . TYR A 1 74 ? -3.039 1.917 17.485 1.00 96.88 74 TYR A C 1
ATOM 545 O O . TYR A 1 74 ? -2.113 2.694 17.262 1.00 96.88 74 TYR A O 1
ATOM 553 N N . ASP A 1 75 ? -2.848 0.767 18.146 1.00 95.25 75 ASP A N 1
ATOM 554 C CA . ASP A 1 75 ? -1.542 0.378 18.705 1.00 95.25 75 ASP A CA 1
ATOM 555 C C . ASP A 1 75 ? -0.454 0.219 17.612 1.00 95.25 75 ASP A C 1
ATOM 557 O O . ASP A 1 75 ? 0.730 0.401 17.901 1.00 95.25 75 ASP A O 1
ATOM 561 N N . GLU A 1 76 ? -0.828 -0.078 16.360 1.00 95.31 76 GLU A N 1
ATOM 562 C CA . GLU A 1 76 ? 0.074 -0.111 15.198 1.00 95.31 76 GLU A CA 1
ATOM 563 C C . GLU A 1 76 ? 0.352 1.292 14.621 1.00 95.31 76 GLU A C 1
ATOM 565 O O . GLU A 1 76 ? 1.509 1.649 14.404 1.00 95.31 76 GLU A O 1
ATOM 570 N N . ILE A 1 77 ? -0.670 2.139 14.440 1.00 95.94 77 ILE A N 1
ATOM 571 C CA . ILE A 1 77 ? -0.517 3.520 13.938 1.00 95.94 77 ILE A CA 1
ATOM 572 C C . ILE A 1 77 ? 0.414 4.339 14.838 1.00 95.94 77 ILE A C 1
ATOM 574 O O . ILE A 1 77 ? 1.244 5.100 14.341 1.00 95.94 77 ILE A O 1
ATOM 578 N N . LYS A 1 78 ? 0.352 4.133 16.160 1.00 94.75 78 LYS A N 1
ATOM 579 C CA . LYS A 1 78 ? 1.237 4.793 17.136 1.00 94.75 78 LYS A CA 1
ATOM 580 C C . LYS A 1 78 ? 2.726 4.450 16.964 1.00 94.75 78 LYS A C 1
ATOM 582 O O . LYS A 1 78 ? 3.557 5.157 17.538 1.00 94.75 78 LYS A O 1
ATOM 587 N N . ARG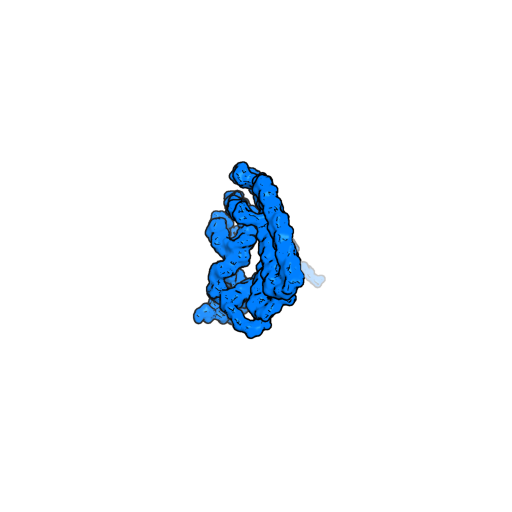 A 1 79 ? 3.067 3.412 16.184 1.00 94.06 79 ARG A N 1
ATOM 588 C CA . ARG A 1 79 ? 4.441 3.047 15.779 1.00 94.06 79 ARG A CA 1
ATOM 589 C C . ARG A 1 79 ? 4.891 3.742 14.484 1.00 94.06 79 ARG A C 1
ATOM 591 O O . ARG A 1 79 ? 6.090 3.799 14.229 1.00 94.06 79 ARG A O 1
ATOM 598 N N . GLY A 1 80 ? 3.953 4.240 13.675 1.00 93.06 80 GLY A N 1
ATOM 599 C CA . GLY A 1 80 ? 4.207 4.934 12.408 1.00 93.06 80 GLY A CA 1
ATOM 600 C C . GLY A 1 80 ? 4.272 6.462 12.532 1.00 93.06 80 GLY A C 1
ATOM 601 O O . GLY A 1 80 ? 4.385 7.015 13.626 1.00 93.06 80 GLY A O 1
ATOM 602 N N . GLU A 1 81 ? 4.188 7.148 11.386 1.00 94.56 81 GLU A N 1
ATOM 603 C CA . GLU A 1 81 ? 4.160 8.621 11.294 1.00 94.56 81 GLU A CA 1
ATOM 604 C C . GLU A 1 81 ? 2.861 9.164 10.638 1.00 94.56 81 GLU A C 1
ATOM 606 O O . GLU A 1 81 ? 2.737 10.365 10.394 1.00 94.56 81 GLU A O 1
ATOM 611 N N . ASP A 1 82 ? 1.862 8.306 10.382 1.00 95.62 82 ASP A N 1
ATOM 612 C CA . ASP A 1 82 ? 0.587 8.693 9.756 1.00 95.62 82 ASP A CA 1
ATOM 613 C C . ASP A 1 82 ? -0.370 9.357 10.763 1.00 95.62 82 ASP A C 1
ATOM 615 O O . ASP A 1 82 ? -1.182 8.725 11.447 1.00 95.62 82 ASP A O 1
ATOM 619 N N . VAL A 1 83 ? -0.245 10.680 10.851 1.00 96.19 83 VAL A N 1
ATOM 620 C CA . VAL A 1 83 ? -1.062 11.552 11.703 1.00 96.19 83 VAL A CA 1
ATOM 621 C C . VAL A 1 83 ? -2.549 11.508 11.349 1.00 96.19 83 VAL A C 1
ATOM 623 O O . VAL A 1 83 ? -3.383 11.596 12.253 1.00 96.19 83 VAL A O 1
ATOM 626 N N . GLN A 1 84 ? -2.900 11.398 10.066 1.00 95.38 84 GLN A N 1
ATOM 627 C CA . GLN A 1 84 ? -4.299 11.460 9.644 1.00 95.38 84 GLN A CA 1
ATOM 628 C C . GLN A 1 84 ? -5.027 10.170 10.024 1.00 95.38 84 GLN A C 1
ATOM 630 O O . GLN A 1 84 ? -6.086 10.219 10.649 1.00 95.38 84 GLN A O 1
ATOM 635 N N . LEU A 1 85 ? -4.399 9.020 9.775 1.00 95.06 85 LEU A N 1
ATOM 636 C CA . LEU A 1 85 ? -4.953 7.718 10.130 1.00 95.06 85 LEU A CA 1
ATOM 637 C C . LEU A 1 85 ? -5.146 7.563 11.653 1.00 95.06 85 LEU A C 1
ATOM 639 O O . LEU A 1 85 ? -6.126 6.959 12.086 1.00 95.06 85 LEU A O 1
ATOM 643 N N . HIS A 1 86 ? -4.279 8.175 12.474 1.00 96.25 86 HIS A N 1
ATOM 644 C CA . HIS A 1 86 ? -4.471 8.269 13.934 1.00 96.25 86 HIS A CA 1
ATOM 645 C C . HIS A 1 86 ? -5.726 9.064 14.307 1.00 96.25 86 HIS A C 1
ATOM 647 O O . HIS A 1 86 ? -6.499 8.619 15.156 1.00 96.25 86 HIS A O 1
ATOM 653 N N . ARG A 1 87 ? -5.964 10.219 13.664 1.00 95.69 87 ARG A N 1
ATOM 654 C CA . ARG A 1 87 ? -7.183 11.019 13.889 1.00 95.69 87 ARG A CA 1
ATOM 655 C C . ARG A 1 87 ? -8.437 10.231 13.511 1.00 95.69 87 ARG A C 1
ATOM 657 O O . ARG A 1 87 ? -9.378 10.183 14.304 1.00 95.69 87 ARG A O 1
ATOM 664 N N . ASP A 1 88 ? -8.420 9.572 12.356 1.00 95.56 88 ASP A N 1
ATOM 665 C CA . ASP A 1 88 ? -9.567 8.827 11.832 1.00 95.56 88 ASP A CA 1
ATOM 666 C C . ASP A 1 88 ? -9.883 7.577 12.671 1.00 95.56 88 ASP A C 1
ATOM 668 O O . ASP A 1 88 ? -11.049 7.314 12.976 1.00 95.56 88 ASP A O 1
ATOM 672 N N . VAL A 1 89 ? -8.867 6.831 13.122 1.00 96.06 89 VAL A N 1
ATOM 673 C CA . VAL A 1 89 ? -9.061 5.658 13.994 1.00 96.06 89 VAL A CA 1
ATOM 674 C C . VAL A 1 89 ? -9.467 6.059 15.415 1.00 96.06 89 VAL A C 1
ATOM 676 O O . VAL A 1 89 ? -10.394 5.458 15.957 1.00 96.06 89 VAL A O 1
ATOM 679 N N . ALA A 1 90 ? -8.878 7.104 16.007 1.00 95.38 90 ALA A N 1
ATOM 680 C CA . ALA A 1 90 ? -9.313 7.611 17.314 1.00 95.38 90 ALA A CA 1
ATOM 681 C C . ALA A 1 90 ? -10.779 8.096 17.288 1.00 95.38 90 ALA A C 1
ATOM 683 O O . ALA A 1 90 ? -11.546 7.828 18.220 1.00 95.38 90 ALA A O 1
ATOM 684 N N . LEU A 1 91 ? -11.200 8.746 16.195 1.00 94.81 91 LEU A N 1
ATOM 685 C CA . LEU A 1 91 ? -12.590 9.152 15.979 1.00 94.81 91 LEU A CA 1
ATOM 686 C C . LEU A 1 91 ? -13.517 7.944 15.762 1.00 94.81 91 LEU A C 1
ATOM 688 O O . LEU A 1 91 ? -14.596 7.905 16.350 1.00 94.81 91 LEU A O 1
ATOM 692 N N . LYS A 1 92 ? -13.096 6.920 15.003 1.00 93.88 92 LYS A N 1
ATOM 693 C CA . LYS A 1 92 ? -13.838 5.649 14.878 1.00 93.88 92 LYS A CA 1
ATOM 694 C C . LYS A 1 92 ? -13.995 4.932 16.224 1.00 93.88 92 LYS A C 1
ATOM 696 O O . LYS A 1 92 ? -15.053 4.362 16.479 1.00 93.88 92 LYS A O 1
ATOM 701 N N . ILE A 1 93 ? -12.989 4.961 17.100 1.00 94.12 93 ILE A N 1
ATOM 702 C CA . ILE A 1 93 ? -13.060 4.355 18.442 1.00 94.12 93 ILE A CA 1
ATOM 703 C C . ILE A 1 93 ? -14.105 5.071 19.307 1.00 94.12 93 ILE A C 1
ATOM 705 O O . ILE A 1 93 ? -14.904 4.404 19.969 1.00 94.12 93 ILE A O 1
ATOM 709 N N . ASN A 1 94 ? -14.145 6.407 19.260 1.00 90.44 94 ASN A N 1
ATOM 710 C CA . ASN A 1 94 ? -15.103 7.248 19.986 1.00 90.44 94 ASN A CA 1
ATOM 711 C C . ASN A 1 94 ? -15.202 6.889 21.485 1.00 90.44 94 ASN A C 1
ATOM 713 O O . ASN A 1 94 ? -16.266 6.545 21.995 1.00 90.44 94 ASN A O 1
ATOM 717 N N . VAL A 1 95 ? -14.057 6.895 22.180 1.00 89.50 95 VAL A N 1
ATOM 718 C CA . VAL A 1 95 ? -13.912 6.637 23.634 1.00 89.50 95 VAL A CA 1
ATOM 719 C C . VAL A 1 95 ? -14.291 5.211 24.099 1.00 89.50 95 VAL A C 1
ATOM 721 O O . VAL A 1 95 ? -13.999 4.852 25.235 1.00 89.50 95 VAL A O 1
ATOM 724 N N . ARG A 1 96 ? -14.832 4.334 23.238 1.00 91.62 96 ARG A N 1
ATOM 725 C CA . ARG A 1 96 ? -15.296 2.975 23.612 1.00 91.62 96 ARG A CA 1
ATOM 726 C C . ARG A 1 96 ? -14.216 2.041 24.176 1.00 91.62 96 ARG A C 1
ATOM 728 O O . ARG A 1 96 ? -14.539 1.144 24.944 1.00 91.62 96 ARG A O 1
ATOM 735 N N . LEU A 1 97 ? -12.945 2.270 23.840 1.00 91.56 97 LEU A N 1
ATOM 736 C CA . LEU A 1 97 ? -11.781 1.556 24.396 1.00 91.56 97 LEU A CA 1
ATOM 737 C C . LEU A 1 97 ? -11.157 2.261 25.626 1.00 91.56 97 LEU A C 1
ATOM 739 O O . LEU A 1 97 ? -10.084 1.883 26.094 1.00 91.56 97 LEU A O 1
ATOM 743 N N . GLY A 1 98 ? -11.807 3.301 26.151 1.00 90.62 98 GLY A N 1
ATOM 744 C CA . GLY A 1 98 ? -11.315 4.131 27.249 1.00 90.62 98 GLY A CA 1
ATOM 745 C C . GLY A 1 98 ? -10.296 5.207 26.826 1.00 90.62 98 GLY A C 1
ATOM 746 O O . GLY A 1 98 ? -9.871 5.259 25.668 1.00 90.62 98 GLY A O 1
ATOM 747 N N . PRO A 1 99 ? -9.871 6.086 27.759 1.00 89.25 99 PRO A N 1
ATOM 748 C CA . PRO A 1 99 ? -9.128 7.310 27.430 1.00 89.25 99 PRO A CA 1
ATOM 749 C C . PRO A 1 99 ? -7.783 7.107 26.714 1.00 89.25 99 PRO A C 1
ATOM 751 O O . PRO A 1 99 ? -7.390 7.954 25.917 1.00 89.25 99 PRO A O 1
ATOM 754 N N . ARG A 1 100 ? -7.091 5.977 26.943 1.00 91.00 100 ARG A N 1
ATOM 755 C CA . ARG A 1 100 ? -5.812 5.632 26.280 1.00 91.00 100 ARG A CA 1
ATOM 756 C C . ARG A 1 100 ? -5.919 5.599 24.747 1.00 91.00 100 ARG A C 1
ATOM 758 O O . ARG A 1 100 ? -4.931 5.862 24.062 1.00 91.00 100 ARG A O 1
ATOM 765 N N . TYR A 1 101 ? -7.099 5.262 24.234 1.00 93.69 101 TYR A N 1
ATOM 766 C CA . TYR A 1 101 ? -7.391 5.079 22.812 1.00 93.69 101 TYR A CA 1
ATOM 767 C C . TYR A 1 101 ? -8.168 6.270 22.213 1.00 93.69 101 TYR A C 1
ATOM 769 O O . TYR A 1 101 ? -8.816 6.147 21.175 1.00 93.69 101 TYR A O 1
ATOM 777 N N . GLY A 1 102 ? -8.137 7.424 22.891 1.00 92.44 102 GLY A N 1
ATOM 778 C CA . GLY A 1 102 ? -8.626 8.698 22.366 1.00 92.44 102 GLY A CA 1
ATOM 779 C C . GLY A 1 102 ? -7.603 9.417 21.477 1.00 92.44 102 GLY A C 1
ATOM 780 O O . GLY A 1 102 ? -6.522 8.912 21.180 1.00 92.44 102 GLY A O 1
ATOM 781 N N . LEU A 1 103 ? -7.935 10.640 21.060 1.00 94.06 103 LEU A N 1
ATOM 782 C CA . LEU A 1 103 ? -7.053 11.464 20.234 1.00 94.06 103 LEU A CA 1
ATOM 783 C C . LEU A 1 103 ? -5.875 12.023 21.053 1.00 94.06 103 LEU A C 1
ATOM 785 O O . LEU A 1 103 ? -5.967 13.088 21.661 1.00 94.06 103 LEU A O 1
ATOM 789 N N . ASP A 1 104 ? -4.739 11.327 21.022 1.00 94.75 104 ASP A N 1
ATOM 790 C CA . ASP A 1 104 ? -3.460 11.856 21.514 1.00 94.75 104 ASP A CA 1
ATOM 791 C C . ASP A 1 104 ? -2.940 12.968 20.582 1.00 94.75 104 ASP A C 1
ATOM 793 O O . ASP A 1 104 ? -2.227 12.710 19.609 1.00 94.75 104 ASP A O 1
ATOM 797 N N . GLN A 1 105 ? -3.341 14.206 20.875 1.00 95.50 105 GLN A N 1
ATOM 798 C CA . GLN A 1 105 ? -2.940 15.409 20.143 1.00 95.50 105 GLN A CA 1
ATOM 799 C C . GLN A 1 105 ? -1.454 15.762 20.361 1.00 95.50 105 GLN A C 1
ATOM 801 O O . GLN A 1 105 ? -0.808 16.231 19.429 1.00 95.50 105 GLN A O 1
ATOM 806 N N . ALA A 1 106 ? -0.871 15.466 21.530 1.00 96.19 106 ALA A N 1
ATOM 807 C CA . ALA A 1 106 ? 0.533 15.779 21.819 1.00 96.19 106 ALA A CA 1
ATOM 808 C C . ALA A 1 106 ? 1.506 14.942 20.966 1.00 96.19 106 ALA A C 1
ATOM 810 O O . ALA A 1 106 ? 2.531 15.448 20.495 1.00 96.19 106 ALA A O 1
ATOM 811 N N . TRP A 1 107 ? 1.166 13.675 20.704 1.00 96.31 107 TRP A N 1
ATOM 812 C CA . TRP A 1 107 ? 1.853 12.854 19.704 1.00 96.31 107 TRP A CA 1
ATOM 813 C C . TRP A 1 107 ? 1.672 13.415 18.292 1.00 96.31 107 TRP A C 1
ATOM 815 O O . TRP A 1 107 ? 2.659 13.503 17.566 1.00 96.31 107 TRP A O 1
ATOM 825 N N . VAL A 1 108 ? 0.464 13.860 17.915 1.00 97.06 108 VAL A N 1
ATOM 826 C CA . VAL A 1 108 ? 0.229 14.465 16.591 1.00 97.06 108 VAL A CA 1
ATOM 827 C C . VAL A 1 108 ? 1.108 15.696 16.378 1.00 97.06 108 VAL A C 1
ATOM 829 O O . VAL A 1 108 ? 1.780 15.782 15.351 1.00 97.06 108 VAL A O 1
ATOM 832 N N . ASP A 1 109 ? 1.157 16.618 17.337 1.00 97.19 109 ASP A N 1
ATOM 833 C CA . ASP A 1 109 ? 1.966 17.837 17.232 1.00 97.19 109 ASP A CA 1
ATOM 834 C C . ASP A 1 109 ? 3.469 17.508 17.172 1.00 97.19 109 ASP A C 1
ATOM 836 O O . ASP A 1 109 ? 4.230 18.108 16.408 1.00 97.19 109 ASP A O 1
ATOM 840 N N . THR A 1 110 ? 3.896 16.486 17.921 1.00 97.06 110 THR A N 1
ATOM 841 C CA . THR A 1 110 ? 5.281 15.991 17.925 1.00 97.06 110 THR A CA 1
ATOM 842 C C . THR A 1 110 ? 5.677 15.360 16.588 1.00 97.06 110 THR A C 1
ATOM 844 O O . THR A 1 110 ? 6.747 15.681 16.065 1.00 97.06 110 THR A O 1
ATOM 847 N N . VAL A 1 111 ? 4.834 14.492 16.019 1.00 97.06 111 VAL A N 1
ATOM 848 C CA . VAL A 1 111 ? 5.079 13.846 14.719 1.00 97.06 111 VAL A CA 1
ATOM 849 C C . VAL A 1 111 ? 5.011 14.873 13.593 1.00 97.06 111 VAL A C 1
ATOM 851 O O . VAL A 1 111 ? 5.939 14.935 12.797 1.00 97.06 111 VAL A O 1
ATOM 854 N N . SER A 1 112 ? 4.003 15.749 13.572 1.00 96.38 112 SER A N 1
ATOM 855 C CA . SER A 1 112 ? 3.853 16.785 12.534 1.00 96.38 112 SER A CA 1
ATOM 856 C C . SER A 1 112 ? 5.060 17.731 12.487 1.00 96.38 112 SER A C 1
ATOM 858 O O . SER A 1 112 ? 5.587 18.023 11.416 1.00 96.38 112 SER A O 1
ATOM 860 N N . ARG A 1 113 ? 5.567 18.156 13.655 1.00 96.94 113 ARG A N 1
ATOM 861 C CA . ARG A 1 113 ? 6.779 18.986 13.750 1.00 96.94 113 ARG A CA 1
ATOM 862 C C . ARG A 1 113 ? 8.039 18.245 13.284 1.00 96.94 113 ARG A C 1
ATOM 864 O O . ARG A 1 113 ? 8.894 18.857 12.648 1.00 96.94 113 ARG A O 1
ATOM 871 N N . ARG A 1 114 ? 8.162 16.944 13.582 1.00 96.69 114 ARG A N 1
ATOM 872 C CA . ARG A 1 114 ? 9.267 16.100 13.089 1.00 96.69 114 ARG A CA 1
ATOM 873 C C . ARG A 1 114 ? 9.186 15.895 11.574 1.00 96.69 114 ARG A C 1
ATOM 875 O O . ARG A 1 114 ? 10.220 15.914 10.911 1.00 96.69 114 ARG A O 1
ATOM 882 N N . ALA A 1 115 ? 7.978 15.731 11.038 1.00 96.38 115 ALA A N 1
ATOM 883 C CA . ALA A 1 115 ? 7.723 15.523 9.620 1.00 96.38 115 ALA A CA 1
ATOM 884 C C . ALA A 1 115 ? 8.201 16.714 8.780 1.00 96.38 115 ALA A C 1
ATOM 886 O O . ALA A 1 115 ? 8.968 16.514 7.842 1.00 96.38 115 ALA A O 1
ATOM 887 N N . GLU A 1 116 ? 7.836 17.948 9.149 1.00 96.12 116 GLU A N 1
ATOM 888 C CA . GLU A 1 116 ? 8.225 19.134 8.372 1.00 96.12 116 GLU A CA 1
ATOM 889 C C . GLU A 1 116 ? 9.749 19.362 8.393 1.00 96.12 116 GLU A C 1
ATOM 891 O O . GLU A 1 116 ? 10.353 19.579 7.345 1.00 96.12 116 GLU A O 1
ATOM 896 N N . GLN A 1 117 ? 10.403 19.184 9.550 1.00 96.75 117 GLN A N 1
ATOM 897 C CA . GLN A 1 117 ? 11.871 19.245 9.660 1.00 96.75 117 GLN A CA 1
ATOM 898 C C . GLN A 1 117 ? 12.573 18.166 8.815 1.00 96.75 117 GLN A C 1
ATOM 900 O O . GLN A 1 117 ? 13.614 18.417 8.206 1.00 96.75 117 GLN A O 1
ATOM 905 N N . ARG A 1 118 ? 12.010 16.950 8.763 1.00 97.00 118 ARG A N 1
ATOM 906 C CA . ARG A 1 118 ? 12.534 15.847 7.945 1.00 97.00 118 ARG A CA 1
ATOM 907 C C . ARG A 1 118 ? 12.332 16.108 6.450 1.00 97.00 118 ARG A C 1
ATOM 909 O O . ARG A 1 118 ? 13.237 15.823 5.670 1.00 97.00 118 ARG A O 1
ATOM 916 N N . LYS A 1 119 ? 11.187 16.672 6.063 1.00 96.88 119 LYS A N 1
ATOM 917 C CA . LYS A 1 119 ? 10.858 17.063 4.687 1.00 96.88 119 LYS A CA 1
ATOM 918 C C . LYS A 1 119 ? 11.803 18.145 4.169 1.00 96.88 119 LYS A C 1
ATOM 920 O O . LYS A 1 119 ? 12.450 17.926 3.151 1.00 96.88 119 LYS A O 1
ATOM 925 N N . GLU A 1 120 ? 11.945 19.256 4.896 1.00 97.19 120 GLU A N 1
ATOM 926 C CA . GLU A 1 120 ? 12.862 20.349 4.537 1.00 97.19 120 GLU A CA 1
ATOM 927 C C . GLU A 1 120 ? 14.296 19.828 4.359 1.00 97.19 120 GLU A C 1
ATOM 929 O O . GLU A 1 120 ? 14.983 20.174 3.394 1.00 97.19 120 GLU A O 1
ATOM 934 N N . LYS A 1 121 ? 14.746 18.940 5.255 1.00 97.81 121 LYS A N 1
ATOM 935 C CA . LYS A 1 121 ? 16.055 18.295 5.136 1.00 97.81 121 LYS A CA 1
ATOM 936 C C . LYS A 1 121 ? 16.182 17.483 3.835 1.00 97.81 121 LYS A C 1
ATOM 938 O O . LYS A 1 121 ? 17.143 17.693 3.097 1.00 97.81 121 LYS A O 1
ATOM 943 N N . LEU A 1 122 ? 15.233 16.589 3.544 1.00 97.75 122 LEU A N 1
ATOM 944 C CA . LEU A 1 122 ? 15.266 15.734 2.349 1.00 97.75 122 LEU A CA 1
ATOM 945 C C . LEU A 1 122 ? 15.191 16.545 1.043 1.00 97.75 122 LEU A C 1
ATOM 947 O O . LEU A 1 122 ? 15.885 16.230 0.076 1.00 97.75 122 LEU A O 1
ATOM 951 N N . GLU A 1 123 ? 14.387 17.610 1.010 1.00 96.25 123 GLU A N 1
ATOM 952 C CA . GLU A 1 123 ? 14.284 18.516 -0.141 1.00 96.25 123 GLU A CA 1
ATOM 953 C C . GLU A 1 123 ? 15.608 19.266 -0.389 1.00 96.25 123 GLU A C 1
ATOM 955 O O . GLU A 1 123 ? 16.059 19.360 -1.537 1.00 96.25 123 GLU A O 1
ATOM 960 N N . ASN A 1 124 ? 16.288 19.713 0.674 1.00 97.19 124 ASN A N 1
ATOM 961 C CA . ASN A 1 124 ? 17.620 20.322 0.593 1.00 97.19 124 ASN A CA 1
ATOM 962 C C . ASN A 1 124 ? 18.709 19.324 0.149 1.00 97.19 124 ASN A C 1
ATOM 964 O O . ASN A 1 124 ? 19.514 19.650 -0.728 1.00 97.19 124 ASN A O 1
ATOM 968 N N . GLU A 1 125 ? 18.726 18.104 0.698 1.00 96.06 125 GLU A N 1
ATOM 969 C CA . GLU A 1 125 ? 19.673 17.045 0.310 1.00 96.06 125 GLU A CA 1
ATOM 970 C C . GLU A 1 125 ? 19.507 16.667 -1.174 1.00 96.06 125 GLU A C 1
ATOM 972 O O . GLU A 1 125 ? 20.486 16.669 -1.929 1.00 96.06 125 GLU A O 1
ATOM 977 N N . LEU A 1 126 ? 18.266 16.469 -1.639 1.00 96.19 126 LEU A N 1
ATOM 978 C CA . LEU A 1 126 ? 17.968 16.229 -3.053 1.00 96.19 126 LEU A CA 1
ATOM 979 C C . LEU A 1 126 ? 18.399 17.403 -3.947 1.00 96.19 126 LEU A C 1
ATOM 981 O O . LEU A 1 126 ? 18.926 17.175 -5.039 1.00 96.19 126 LEU A O 1
ATOM 985 N N . ASN A 1 127 ? 18.196 18.654 -3.522 1.00 96.06 127 ASN A N 1
ATOM 986 C CA . ASN A 1 127 ? 18.638 19.816 -4.294 1.00 96.06 127 ASN A CA 1
ATOM 987 C C . ASN A 1 127 ? 20.174 19.868 -4.424 1.00 96.06 127 ASN A C 1
ATOM 989 O O . ASN A 1 127 ? 20.697 20.157 -5.505 1.00 96.06 127 ASN A O 1
ATOM 993 N N . GLY A 1 128 ? 20.903 19.492 -3.368 1.00 96.44 128 GLY A N 1
ATOM 994 C CA . GLY A 1 128 ? 22.354 19.290 -3.412 1.00 96.44 128 GLY A CA 1
ATOM 995 C C . GLY A 1 128 ? 22.764 18.204 -4.413 1.00 96.44 128 GLY A C 1
ATOM 996 O O . GLY A 1 128 ? 23.603 18.446 -5.283 1.00 96.44 128 GLY A O 1
ATOM 997 N N . TYR A 1 129 ? 22.123 17.031 -4.376 1.00 96.00 129 TYR A N 1
ATOM 998 C CA . TYR A 1 129 ? 22.400 15.944 -5.327 1.00 96.00 129 TYR A CA 1
ATOM 999 C C . TYR A 1 129 ? 22.105 16.335 -6.780 1.00 96.00 129 TYR A C 1
ATOM 1001 O O . TYR A 1 129 ? 22.870 15.977 -7.678 1.00 96.00 129 TYR A O 1
ATOM 1009 N N . ARG A 1 130 ? 21.032 17.103 -7.018 1.00 95.00 130 ARG A N 1
ATOM 1010 C CA . ARG A 1 130 ? 20.679 17.631 -8.345 1.00 95.00 130 ARG A CA 1
ATOM 1011 C C . ARG A 1 130 ? 21.681 18.667 -8.844 1.00 95.00 130 ARG A C 1
ATOM 1013 O O . ARG A 1 130 ? 22.034 18.617 -10.016 1.00 95.00 130 ARG A O 1
ATOM 1020 N N . THR A 1 131 ? 22.175 19.540 -7.967 1.00 96.06 131 THR A N 1
ATOM 1021 C CA . THR A 1 131 ? 23.233 20.516 -8.289 1.00 96.06 131 THR A CA 1
ATOM 1022 C C . THR A 1 131 ? 24.543 19.811 -8.656 1.00 96.06 131 THR A C 1
ATOM 1024 O O . THR A 1 131 ? 25.191 20.179 -9.630 1.00 96.06 131 THR A O 1
ATOM 1027 N N . ASN A 1 132 ? 24.882 18.731 -7.945 1.00 94.69 132 ASN A N 1
ATOM 1028 C CA . ASN A 1 132 ? 26.074 17.917 -8.204 1.00 94.69 132 ASN A CA 1
ATOM 1029 C C . ASN A 1 132 ? 25.906 16.908 -9.365 1.00 94.69 132 ASN A C 1
ATOM 1031 O O . ASN A 1 132 ? 26.852 16.195 -9.691 1.00 94.69 132 ASN A O 1
ATOM 1035 N N . LEU A 1 133 ? 24.715 16.817 -9.975 1.00 92.44 133 LEU A N 1
ATOM 1036 C CA . LEU A 1 133 ? 24.368 15.935 -11.104 1.00 92.44 133 LEU A CA 1
ATOM 1037 C C . LEU A 1 133 ? 24.617 14.422 -10.882 1.00 92.44 133 LEU A C 1
ATOM 1039 O O . LEU A 1 133 ? 24.631 13.640 -11.838 1.00 92.44 133 LEU A O 1
ATOM 1043 N N . ILE A 1 134 ? 24.755 13.971 -9.631 1.00 92.75 134 ILE A N 1
ATOM 1044 C CA . ILE A 1 134 ? 25.041 12.565 -9.299 1.00 92.75 134 ILE A CA 1
ATOM 1045 C C . ILE A 1 134 ? 23.754 11.739 -9.429 1.00 92.75 134 ILE A C 1
ATOM 1047 O O . ILE A 1 134 ? 22.969 11.651 -8.484 1.00 92.75 134 ILE A O 1
ATOM 1051 N N . LYS A 1 135 ? 23.536 11.118 -10.599 1.00 94.50 135 LYS A N 1
ATOM 1052 C CA . LYS A 1 135 ? 22.297 10.376 -10.925 1.00 94.50 135 LYS A CA 1
ATOM 1053 C C . LYS A 1 135 ? 21.822 9.443 -9.812 1.00 94.50 135 LYS A C 1
ATOM 1055 O O . LYS A 1 135 ? 20.647 9.480 -9.472 1.00 94.50 135 LYS A O 1
ATOM 1060 N N . GLU A 1 136 ? 22.713 8.640 -9.237 1.00 95.06 136 GLU A N 1
ATOM 1061 C CA . GLU A 1 136 ? 22.324 7.658 -8.219 1.00 95.06 136 GLU A CA 1
ATOM 1062 C C . GLU A 1 136 ? 21.900 8.314 -6.896 1.00 95.06 136 GLU A C 1
ATOM 1064 O O . GLU A 1 136 ? 20.896 7.915 -6.315 1.00 95.06 136 GLU A O 1
ATOM 1069 N N . SER A 1 137 ? 22.570 9.386 -6.462 1.00 97.00 137 SER A N 1
ATOM 1070 C CA . SER A 1 137 ? 22.142 10.163 -5.289 1.00 97.00 137 SER A CA 1
ATOM 1071 C C . SER A 1 137 ? 20.807 10.874 -5.534 1.00 97.00 137 SER A C 1
ATOM 1073 O O . SER A 1 137 ? 19.965 10.916 -4.644 1.00 97.00 137 SER A O 1
ATOM 1075 N N . ILE A 1 138 ? 20.561 11.367 -6.754 1.00 97.62 138 ILE A N 1
ATOM 1076 C CA . ILE A 1 138 ? 19.258 11.936 -7.141 1.00 97.62 138 ILE A CA 1
ATOM 1077 C C . ILE A 1 138 ? 18.169 10.848 -7.139 1.00 97.62 138 ILE A C 1
ATOM 1079 O O . ILE A 1 138 ? 17.058 11.088 -6.666 1.00 97.62 138 ILE A O 1
ATOM 1083 N N . ARG A 1 139 ? 18.484 9.638 -7.626 1.00 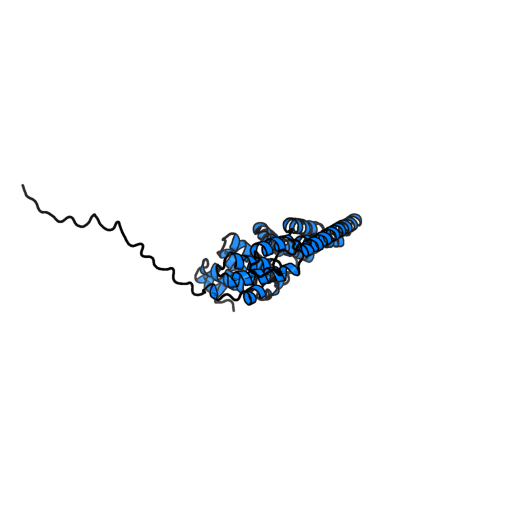98.00 139 ARG A N 1
ATOM 1084 C CA . ARG A 1 139 ? 17.580 8.478 -7.618 1.00 98.00 139 ARG A CA 1
ATOM 1085 C C . ARG A 1 139 ? 17.213 8.061 -6.192 1.00 98.00 139 ARG A C 1
ATOM 1087 O O . ARG A 1 139 ? 16.037 7.826 -5.930 1.00 98.00 139 ARG A O 1
ATOM 1094 N N . MET A 1 140 ? 18.197 7.990 -5.295 1.00 97.31 140 MET A N 1
ATOM 1095 C CA . MET A 1 140 ? 17.987 7.673 -3.880 1.00 97.31 140 MET A CA 1
ATOM 1096 C C . MET A 1 140 ? 17.198 8.779 -3.174 1.00 97.31 140 MET A C 1
ATOM 1098 O O . MET A 1 140 ? 16.149 8.483 -2.625 1.00 97.31 140 MET A O 1
ATOM 1102 N N . GLY A 1 141 ? 17.566 10.057 -3.319 1.00 97.88 141 GLY A N 1
ATOM 1103 C CA . GLY A 1 141 ? 16.810 11.161 -2.712 1.00 97.88 141 GLY A CA 1
ATOM 1104 C C . GLY A 1 141 ? 15.341 11.234 -3.162 1.00 97.88 141 GLY A C 1
ATOM 1105 O O . GLY A 1 141 ? 14.463 11.540 -2.359 1.00 97.88 141 GLY A O 1
ATOM 1106 N N . TYR A 1 142 ? 15.028 10.889 -4.420 1.00 98.38 142 TYR A N 1
ATOM 1107 C CA . TYR A 1 142 ? 13.633 10.743 -4.864 1.00 98.38 142 TYR A CA 1
ATOM 1108 C C . TYR A 1 142 ? 12.922 9.509 -4.288 1.00 98.38 142 TYR A C 1
ATOM 1110 O O . TYR A 1 142 ? 11.704 9.553 -4.107 1.00 98.38 142 TYR A O 1
ATOM 1118 N N . ASN A 1 143 ? 13.651 8.432 -3.988 1.00 97.81 143 ASN A N 1
ATOM 1119 C CA . ASN A 1 143 ? 13.116 7.282 -3.267 1.00 97.81 143 ASN A CA 1
ATOM 1120 C C . ASN A 1 143 ? 12.836 7.633 -1.798 1.00 97.81 143 ASN A C 1
ATOM 1122 O O . ASN A 1 143 ? 11.730 7.395 -1.332 1.00 97.81 143 ASN A O 1
ATOM 1126 N N . ASP A 1 144 ? 13.784 8.270 -1.110 1.00 98.19 144 ASP A N 1
ATOM 1127 C CA . ASP A 1 144 ? 13.694 8.617 0.314 1.00 98.19 144 ASP A CA 1
ATOM 1128 C C . ASP A 1 144 ? 12.556 9.618 0.592 1.00 98.19 144 ASP A C 1
ATOM 1130 O O . ASP A 1 144 ? 11.856 9.517 1.601 1.00 98.19 144 ASP A O 1
ATOM 1134 N N . ILE A 1 145 ? 12.312 10.551 -0.338 1.00 98.25 145 ILE A N 1
ATOM 1135 C CA . ILE A 1 145 ? 11.133 11.435 -0.332 1.00 98.25 145 ILE A CA 1
ATOM 1136 C C . ILE A 1 145 ? 9.839 10.648 -0.613 1.00 98.25 145 ILE A C 1
ATOM 1138 O O . ILE A 1 145 ? 8.801 10.939 -0.018 1.00 98.25 145 ILE A O 1
ATOM 1142 N N . GLY A 1 146 ? 9.886 9.633 -1.481 1.00 98.12 146 GLY A N 1
ATOM 1143 C CA . GLY A 1 146 ? 8.768 8.715 -1.711 1.00 98.12 146 GLY A CA 1
ATOM 1144 C C . GLY A 1 146 ? 8.385 7.939 -0.448 1.00 98.12 146 GLY A C 1
ATOM 1145 O O . GLY A 1 146 ? 7.224 7.972 -0.038 1.00 98.12 146 GLY A O 1
ATOM 1146 N N . ASP A 1 147 ? 9.374 7.331 0.209 1.00 97.81 147 ASP A N 1
ATOM 1147 C CA . ASP A 1 147 ? 9.223 6.578 1.457 1.00 97.81 147 ASP A CA 1
ATOM 1148 C C . ASP A 1 147 ? 8.729 7.484 2.598 1.00 97.81 147 ASP A C 1
ATOM 1150 O O . ASP A 1 147 ? 7.838 7.102 3.362 1.00 97.81 147 ASP A O 1
ATOM 1154 N N . PHE A 1 148 ? 9.239 8.720 2.676 1.00 98.06 148 PHE A N 1
ATOM 1155 C CA . PHE A 1 148 ? 8.751 9.745 3.599 1.00 98.06 148 PHE A CA 1
ATOM 1156 C C . PHE A 1 148 ? 7.258 10.041 3.390 1.00 98.06 148 PHE A C 1
ATOM 1158 O O . PHE A 1 148 ? 6.482 9.939 4.343 1.00 98.06 148 PHE A O 1
ATOM 1165 N N . PHE A 1 149 ? 6.829 10.365 2.166 1.00 98.06 149 PHE A N 1
ATOM 1166 C CA . PHE A 1 149 ? 5.419 10.657 1.893 1.00 98.06 149 PHE A CA 1
ATOM 1167 C C . PHE A 1 149 ? 4.517 9.433 2.116 1.00 98.06 149 PHE A C 1
ATOM 1169 O O . PHE A 1 149 ? 3.406 9.583 2.626 1.00 98.06 149 PHE A O 1
ATOM 1176 N N . TYR A 1 150 ? 4.993 8.222 1.811 1.00 97.31 150 TYR A N 1
ATOM 1177 C CA . TYR A 1 150 ? 4.261 6.973 2.042 1.00 97.31 150 TYR A CA 1
ATOM 1178 C C . TYR A 1 150 ? 4.029 6.693 3.539 1.00 97.31 150 TYR A C 1
ATOM 1180 O O . TYR A 1 150 ? 2.914 6.346 3.948 1.00 97.31 150 TYR A O 1
ATOM 1188 N N . ALA A 1 151 ? 5.050 6.922 4.375 1.00 95.69 151 ALA A N 1
ATOM 1189 C CA . ALA A 1 151 ? 4.963 6.786 5.831 1.00 95.69 151 ALA A CA 1
ATOM 1190 C C . ALA A 1 151 ? 3.986 7.788 6.481 1.00 95.69 151 ALA A C 1
ATOM 1192 O O . ALA A 1 151 ? 3.365 7.461 7.491 1.00 95.69 151 ALA A O 1
ATOM 1193 N N . HIS A 1 152 ? 3.810 8.969 5.878 1.00 95.50 152 HIS A N 1
ATOM 1194 C CA . HIS A 1 152 ? 2.898 10.027 6.339 1.00 95.50 152 HIS A CA 1
ATOM 1195 C C . HIS A 1 152 ? 1.530 10.022 5.620 1.00 95.50 152 HIS A C 1
ATOM 1197 O O . HIS A 1 152 ? 0.781 10.992 5.716 1.00 95.50 152 HIS A O 1
ATOM 1203 N N . GLY A 1 153 ? 1.202 8.966 4.863 1.00 94.75 153 GLY A N 1
ATOM 1204 C CA . GLY A 1 153 ? -0.100 8.808 4.194 1.00 94.75 153 GLY A CA 1
ATOM 1205 C C . GLY A 1 153 ? -0.315 9.651 2.932 1.00 94.75 153 GLY A C 1
ATOM 1206 O O . GLY A 1 153 ? -1.371 9.570 2.308 1.00 94.75 153 GLY A O 1
ATOM 1207 N N . GLN A 1 154 ? 0.683 10.416 2.487 1.00 96.38 154 GLN A N 1
ATOM 1208 C CA . GLN A 1 154 ? 0.609 11.294 1.313 1.00 96.38 154 GLN A CA 1
ATOM 1209 C C . GLN A 1 154 ? 0.887 10.514 0.014 1.00 96.38 154 GLN A C 1
ATOM 1211 O O . GLN A 1 154 ? 1.785 10.833 -0.767 1.00 96.38 154 GLN A O 1
ATOM 1216 N N . LEU A 1 155 ? 0.093 9.462 -0.221 1.00 96.81 155 LEU A N 1
ATOM 1217 C CA . LEU A 1 155 ? 0.270 8.479 -1.300 1.00 96.81 155 LEU A CA 1
ATOM 1218 C C . LEU A 1 155 ? 0.417 9.119 -2.693 1.00 96.81 155 LEU A C 1
ATOM 1220 O O . LEU A 1 155 ? 1.270 8.710 -3.479 1.00 96.81 155 LEU A O 1
ATOM 1224 N N . SER A 1 156 ? -0.356 10.168 -2.985 1.00 97.25 156 SER A N 1
ATOM 1225 C CA . SER A 1 156 ? -0.284 10.912 -4.251 1.00 97.25 156 SER A CA 1
ATOM 1226 C C . SER A 1 156 ? 1.090 11.535 -4.518 1.00 97.25 156 SER A C 1
ATOM 1228 O O . SER A 1 156 ? 1.494 11.649 -5.674 1.00 97.25 156 SER A O 1
ATOM 1230 N N . ASP A 1 157 ? 1.818 11.939 -3.479 1.00 97.69 157 ASP A N 1
ATOM 1231 C CA . ASP A 1 157 ? 3.125 12.591 -3.589 1.00 97.69 157 ASP A CA 1
ATOM 1232 C C . ASP A 1 157 ? 4.282 11.592 -3.450 1.00 97.69 157 ASP A C 1
ATOM 1234 O O . ASP A 1 157 ? 5.304 11.742 -4.129 1.00 97.69 157 ASP A O 1
ATOM 1238 N N . ALA A 1 158 ? 4.065 10.485 -2.732 1.00 98.19 158 ALA A N 1
ATOM 1239 C CA . ALA A 1 158 ? 4.906 9.292 -2.823 1.00 98.19 158 ALA A CA 1
ATOM 1240 C C . ALA A 1 158 ? 4.961 8.755 -4.268 1.00 98.19 158 ALA A C 1
ATOM 1242 O O . ALA A 1 158 ? 6.041 8.610 -4.841 1.00 98.19 158 ALA A O 1
ATOM 1243 N N . PHE A 1 159 ? 3.798 8.570 -4.908 1.00 98.12 159 PHE A N 1
ATOM 1244 C CA . PHE A 1 159 ? 3.662 8.129 -6.304 1.00 98.12 159 PHE A CA 1
ATOM 1245 C C . PHE A 1 159 ? 4.430 9.034 -7.284 1.00 98.12 159 PHE A C 1
ATOM 1247 O O . PHE A 1 159 ? 5.234 8.548 -8.084 1.00 98.12 159 PHE A O 1
ATOM 1254 N N . LYS A 1 160 ? 4.256 10.363 -7.184 1.00 97.94 160 LYS A N 1
ATOM 1255 C CA . LYS A 1 160 ? 5.013 11.345 -7.989 1.00 97.94 160 LYS A CA 1
ATOM 1256 C C . LYS A 1 160 ? 6.525 11.209 -7.780 1.00 97.94 160 LYS A C 1
ATOM 1258 O O . LYS A 1 160 ? 7.284 11.351 -8.737 1.00 97.94 160 LYS A O 1
ATOM 1263 N N . SER A 1 161 ? 6.966 10.955 -6.549 1.00 97.81 161 SER A N 1
ATOM 1264 C CA . SER A 1 161 ? 8.387 10.903 -6.185 1.00 97.81 161 SER A CA 1
ATOM 1265 C C . SER A 1 161 ? 9.055 9.620 -6.682 1.00 97.81 161 SER A C 1
ATOM 1267 O O . SER A 1 161 ? 10.074 9.702 -7.367 1.00 97.81 161 SER A O 1
ATOM 1269 N N . TYR A 1 162 ? 8.422 8.455 -6.501 1.00 98.31 162 TYR A N 1
ATOM 1270 C CA . TYR A 1 162 ? 8.907 7.203 -7.090 1.00 98.31 162 TYR A CA 1
ATOM 1271 C C . TYR A 1 162 ? 8.952 7.263 -8.625 1.00 98.31 162 TYR A C 1
ATOM 1273 O O . TYR A 1 162 ? 9.945 6.839 -9.215 1.00 98.31 162 TYR A O 1
ATOM 1281 N N . ILE A 1 163 ? 7.953 7.852 -9.297 1.00 97.31 163 ILE A N 1
ATOM 1282 C CA . ILE A 1 163 ? 7.975 7.986 -10.767 1.00 97.31 163 ILE A CA 1
ATOM 1283 C C . ILE A 1 163 ? 9.110 8.903 -11.250 1.00 97.31 163 ILE A C 1
ATOM 1285 O O . ILE A 1 163 ? 9.690 8.633 -12.302 1.00 97.31 163 ILE A O 1
ATOM 1289 N N . ARG A 1 164 ? 9.497 9.935 -10.485 1.00 97.25 164 ARG A N 1
ATOM 1290 C CA . ARG A 1 164 ? 10.655 10.789 -10.819 1.00 97.25 164 ARG A CA 1
ATOM 1291 C C . ARG A 1 164 ? 11.989 10.036 -10.802 1.00 97.25 164 ARG A C 1
ATOM 1293 O O . ARG A 1 164 ? 12.899 10.450 -11.513 1.00 97.25 164 ARG A O 1
ATOM 1300 N N . THR A 1 165 ? 12.112 8.911 -10.086 1.00 97.12 165 THR A N 1
ATOM 1301 C CA . THR A 1 165 ? 13.343 8.090 -10.119 1.00 97.12 165 THR A CA 1
ATOM 1302 C C . THR A 1 165 ? 13.650 7.527 -11.515 1.00 97.12 165 THR A C 1
ATOM 1304 O O . THR A 1 165 ? 14.821 7.309 -11.825 1.00 97.12 165 THR A O 1
ATOM 1307 N N . ARG A 1 166 ? 12.628 7.370 -12.380 1.00 96.75 166 ARG A N 1
ATOM 1308 C CA . ARG A 1 166 ? 12.709 6.824 -13.750 1.00 96.75 166 ARG A CA 1
ATOM 1309 C C . ARG A 1 166 ? 13.857 7.406 -14.569 1.00 96.75 166 ARG A C 1
ATOM 1311 O O . ARG A 1 166 ? 14.577 6.662 -15.227 1.00 96.75 166 ARG A O 1
ATOM 1318 N N . ASP A 1 167 ? 14.018 8.725 -14.527 1.00 95.38 167 ASP A N 1
ATOM 1319 C CA . ASP A 1 167 ? 14.959 9.461 -15.385 1.00 95.38 167 ASP A CA 1
ATOM 1320 C C . ASP A 1 167 ? 16.415 9.365 -14.877 1.00 95.38 167 ASP A C 1
ATOM 1322 O O . ASP A 1 167 ? 17.367 9.773 -15.550 1.00 95.38 167 ASP A O 1
ATOM 1326 N N . TYR A 1 168 ? 16.586 8.753 -13.701 1.00 96.50 168 TYR A N 1
ATOM 1327 C CA . TYR A 1 168 ? 17.852 8.484 -13.024 1.00 96.50 168 TYR A CA 1
ATOM 1328 C C . TYR A 1 168 ? 18.146 6.978 -12.887 1.00 96.50 168 TYR A C 1
ATOM 1330 O O . TYR A 1 168 ? 19.204 6.606 -12.381 1.00 96.50 168 TYR A O 1
ATOM 1338 N N . CYS A 1 169 ? 17.259 6.095 -13.364 1.00 95.56 169 CYS A N 1
ATOM 1339 C CA . CYS A 1 169 ? 17.528 4.662 -13.462 1.00 95.56 169 CYS A CA 1
ATOM 1340 C C . CYS A 1 169 ? 18.670 4.393 -14.460 1.00 95.56 169 CYS A C 1
ATOM 1342 O O . CYS A 1 169 ? 18.643 4.854 -15.600 1.00 95.56 169 CYS A O 1
ATOM 1344 N N . THR A 1 170 ? 19.666 3.617 -14.033 1.00 95.31 170 THR A N 1
ATOM 1345 C CA . THR A 1 170 ? 20.861 3.254 -14.822 1.00 95.31 170 THR A CA 1
ATOM 1346 C C . THR A 1 170 ? 21.024 1.746 -15.013 1.00 95.31 170 THR A C 1
ATOM 1348 O O . THR A 1 170 ? 21.843 1.323 -15.822 1.00 95.31 170 THR A O 1
ATOM 1351 N N . THR A 1 171 ? 20.247 0.934 -14.292 1.00 95.12 171 THR A N 1
ATOM 1352 C CA . THR A 1 171 ? 20.255 -0.531 -14.372 1.00 95.12 171 THR A CA 1
ATOM 1353 C C . THR A 1 171 ? 18.826 -1.070 -14.398 1.00 95.12 171 THR A C 1
ATOM 1355 O O . THR A 1 171 ? 17.900 -0.431 -13.888 1.00 95.12 171 THR A O 1
ATOM 1358 N N . SER A 1 172 ? 18.652 -2.286 -14.915 1.00 95.25 172 SER A N 1
ATOM 1359 C CA . SER A 1 172 ? 17.406 -3.056 -14.839 1.00 95.25 172 SER A CA 1
ATOM 1360 C C . SER A 1 172 ? 16.853 -3.138 -13.417 1.00 95.25 172 SER A C 1
ATOM 1362 O O . SER A 1 172 ? 15.667 -2.902 -13.198 1.00 95.25 172 SER A O 1
ATOM 1364 N N . LYS A 1 173 ? 17.721 -3.370 -12.420 1.00 94.94 173 LYS A N 1
ATOM 1365 C CA . LYS A 1 173 ? 17.333 -3.426 -11.002 1.00 94.94 173 LYS A CA 1
ATOM 1366 C C . LYS A 1 173 ? 16.712 -2.110 -10.522 1.00 94.94 173 LYS A C 1
ATOM 1368 O O . LYS A 1 173 ? 15.739 -2.139 -9.776 1.00 94.94 173 LYS A O 1
ATOM 1373 N N . HIS A 1 174 ? 17.205 -0.960 -10.994 1.00 96.06 174 HIS A N 1
ATOM 1374 C CA . HIS A 1 174 ? 16.634 0.347 -10.641 1.00 96.06 174 HIS A CA 1
ATOM 1375 C C . HIS A 1 174 ? 15.251 0.546 -11.284 1.00 96.06 174 HIS A C 1
ATOM 1377 O O . HIS A 1 174 ? 14.368 1.127 -10.658 1.00 96.06 174 HIS A O 1
ATOM 1383 N N . ILE A 1 175 ? 15.046 0.043 -12.509 1.00 96.44 175 ILE A N 1
ATOM 1384 C CA . ILE A 1 175 ? 13.743 0.078 -13.195 1.00 96.44 175 ILE A CA 1
ATOM 1385 C C . ILE A 1 175 ? 12.736 -0.821 -12.468 1.00 96.44 175 ILE A C 1
ATOM 1387 O O . ILE A 1 175 ? 11.616 -0.388 -12.202 1.00 96.44 175 ILE A O 1
ATOM 1391 N N . VAL A 1 176 ? 13.135 -2.044 -12.111 1.00 97.12 176 VAL A N 1
ATOM 1392 C CA . VAL A 1 176 ? 12.289 -3.017 -11.405 1.00 97.12 176 VAL A CA 1
ATOM 1393 C C . VAL A 1 176 ? 11.908 -2.509 -10.013 1.00 97.12 176 VAL A C 1
ATOM 1395 O O . VAL A 1 176 ? 10.722 -2.502 -9.693 1.00 97.12 176 VAL A O 1
ATOM 1398 N N . GLN A 1 177 ? 12.857 -1.992 -9.222 1.00 96.88 177 GLN A N 1
ATOM 1399 C CA . GLN A 1 177 ? 12.561 -1.426 -7.897 1.00 96.88 177 GLN A CA 1
ATOM 1400 C C . GLN A 1 177 ? 11.584 -0.244 -7.979 1.00 96.88 177 GLN A C 1
ATOM 1402 O O . GLN A 1 177 ? 10.610 -0.196 -7.231 1.00 96.88 177 GLN A O 1
ATOM 1407 N N . MET A 1 178 ? 11.790 0.679 -8.92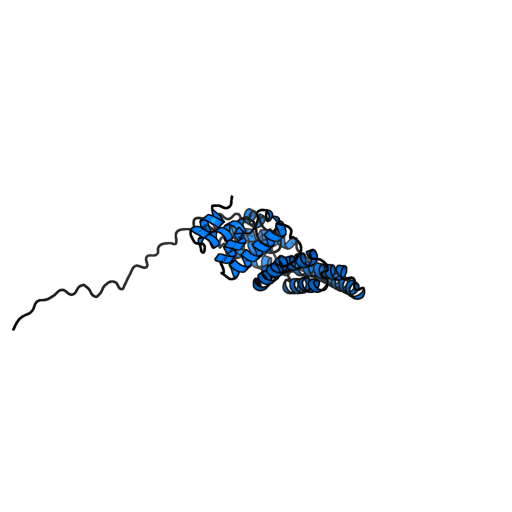8 1.00 97.62 178 MET A N 1
ATOM 1408 C CA . MET A 1 178 ? 10.836 1.761 -9.196 1.00 97.62 178 MET A CA 1
ATOM 1409 C C . MET A 1 178 ? 9.446 1.198 -9.529 1.00 97.62 178 MET A C 1
ATOM 1411 O O . MET A 1 178 ? 8.450 1.701 -9.013 1.00 97.62 178 MET A O 1
ATOM 1415 N N . CYS A 1 179 ? 9.353 0.164 -10.374 1.00 97.94 179 CYS A N 1
ATOM 1416 C CA . CYS A 1 179 ? 8.064 -0.443 -10.705 1.00 97.94 179 CYS A CA 1
ATOM 1417 C C . CYS A 1 179 ? 7.396 -1.068 -9.474 1.00 97.94 179 CYS A C 1
ATOM 1419 O O . CYS A 1 179 ? 6.206 -0.843 -9.285 1.00 97.94 179 CYS A O 1
ATOM 1421 N N . MET A 1 180 ? 8.141 -1.760 -8.606 1.00 97.94 180 MET A N 1
ATOM 1422 C CA . MET A 1 180 ? 7.608 -2.325 -7.360 1.00 97.94 180 MET A CA 1
ATOM 1423 C C . MET A 1 180 ? 7.052 -1.249 -6.417 1.00 97.94 180 MET A C 1
ATOM 1425 O O . MET A 1 180 ? 5.924 -1.387 -5.942 1.00 97.94 180 MET A O 1
ATOM 1429 N N . ASN A 1 181 ? 7.783 -0.150 -6.203 1.00 98.06 181 ASN A N 1
ATOM 1430 C CA . ASN A 1 181 ? 7.321 0.950 -5.348 1.00 98.06 181 ASN A CA 1
ATOM 1431 C C . ASN A 1 181 ? 6.077 1.640 -5.938 1.00 98.06 181 ASN A C 1
ATOM 1433 O O . ASN A 1 181 ? 5.121 1.935 -5.222 1.00 98.06 181 ASN A O 1
ATOM 1437 N N . VAL A 1 182 ? 6.047 1.857 -7.259 1.00 98.12 182 VAL A N 1
ATOM 1438 C CA . VAL A 1 182 ? 4.878 2.440 -7.938 1.00 98.12 182 VAL A CA 1
ATOM 1439 C C . VAL A 1 182 ? 3.678 1.489 -7.912 1.00 98.12 182 VAL A C 1
ATOM 1441 O O . VAL A 1 182 ? 2.559 1.962 -7.726 1.00 98.12 182 VAL A O 1
ATOM 1444 N N . ILE A 1 183 ? 3.878 0.172 -8.038 1.00 98.31 183 ILE A N 1
ATOM 1445 C CA . ILE A 1 183 ? 2.820 -0.841 -7.886 1.00 98.31 183 ILE A CA 1
ATOM 1446 C C . ILE A 1 183 ? 2.217 -0.775 -6.480 1.00 98.31 183 ILE A C 1
ATOM 1448 O O . ILE A 1 183 ? 1.002 -0.641 -6.372 1.00 98.31 183 ILE A O 1
ATOM 1452 N N . LEU A 1 184 ? 3.045 -0.797 -5.427 1.00 97.88 184 LEU A N 1
ATOM 1453 C CA . LEU A 1 184 ? 2.599 -0.727 -4.029 1.00 97.88 184 LEU A CA 1
ATOM 1454 C C . LEU A 1 184 ? 1.694 0.491 -3.784 1.00 97.88 184 LEU A C 1
ATOM 1456 O O . LEU A 1 184 ? 0.548 0.343 -3.363 1.00 97.88 184 LEU A O 1
ATOM 1460 N N . VAL A 1 185 ? 2.163 1.692 -4.140 1.00 97.81 185 VAL A N 1
ATOM 1461 C CA . VAL A 1 185 ? 1.368 2.920 -3.967 1.00 97.81 185 VAL A CA 1
ATOM 1462 C C . VAL A 1 185 ? 0.139 2.947 -4.884 1.00 97.81 185 VAL A C 1
ATOM 1464 O O . VAL A 1 185 ? -0.897 3.474 -4.494 1.00 97.81 185 VAL A O 1
ATOM 1467 N N . SER A 1 186 ? 0.204 2.354 -6.080 1.00 97.88 186 SER A N 1
ATOM 1468 C CA . SER A 1 186 ? -0.957 2.266 -6.980 1.00 97.88 186 SER A CA 1
ATOM 1469 C C . SER A 1 186 ? -2.054 1.343 -6.445 1.00 97.88 186 SER A C 1
ATOM 1471 O O . SER A 1 186 ? -3.223 1.618 -6.698 1.00 97.88 186 SER A O 1
ATOM 1473 N N . ILE A 1 187 ? -1.704 0.280 -5.712 1.00 97.19 187 ILE A N 1
ATOM 1474 C CA . ILE A 1 187 ? -2.669 -0.606 -5.040 1.00 97.19 187 ILE A CA 1
ATOM 1475 C C . ILE A 1 187 ? -3.340 0.143 -3.882 1.00 97.19 187 ILE A C 1
ATOM 1477 O O . ILE A 1 187 ? -4.565 0.208 -3.834 1.00 97.19 187 ILE A O 1
ATOM 1481 N N . GLU A 1 188 ? -2.556 0.796 -3.019 1.00 95.19 188 GLU A N 1
ATOM 1482 C CA . GLU A 1 188 ? -3.062 1.604 -1.893 1.00 95.19 188 GLU A CA 1
ATOM 1483 C C . GLU A 1 188 ? -3.895 2.828 -2.356 1.00 95.19 188 GLU A C 1
ATOM 1485 O O . GLU A 1 188 ? -4.773 3.294 -1.634 1.00 95.19 188 GLU A O 1
ATOM 1490 N N . LEU A 1 189 ? -3.677 3.330 -3.582 1.00 95.31 189 LEU A N 1
ATOM 1491 C CA . LEU A 1 189 ? -4.506 4.357 -4.243 1.00 95.31 189 LEU A CA 1
ATOM 1492 C C . LEU A 1 189 ? -5.726 3.799 -5.011 1.00 95.31 189 LEU A C 1
ATOM 1494 O O . LEU A 1 189 ? -6.488 4.584 -5.579 1.00 95.31 189 LEU A O 1
ATOM 1498 N N . GLY A 1 190 ? -5.897 2.477 -5.115 1.00 94.81 190 GLY A N 1
ATOM 1499 C CA . GLY A 1 190 ? -6.947 1.840 -5.926 1.00 94.81 190 GLY A CA 1
ATOM 1500 C C . GLY A 1 190 ? -6.782 1.998 -7.450 1.00 94.81 190 GLY A C 1
ATOM 1501 O O . GLY A 1 190 ? -7.719 1.781 -8.219 1.00 94.81 190 GLY A O 1
ATOM 1502 N N . GLN A 1 191 ? -5.600 2.395 -7.928 1.00 96.12 191 GLN A N 1
ATOM 1503 C CA . GLN A 1 191 ? -5.320 2.725 -9.330 1.00 96.12 191 GLN A CA 1
ATOM 1504 C C . GLN A 1 191 ? -4.766 1.523 -10.113 1.00 96.12 191 GLN A C 1
ATOM 1506 O O . GLN A 1 191 ? -3.664 1.549 -10.665 1.00 96.12 191 GLN A O 1
ATOM 1511 N N . PHE A 1 192 ? -5.562 0.458 -10.225 1.00 96.19 192 PHE A N 1
ATOM 1512 C CA . PHE A 1 192 ? -5.166 -0.818 -10.847 1.00 96.19 192 PHE A CA 1
ATOM 1513 C C . PHE A 1 192 ? -4.781 -0.740 -12.342 1.00 96.19 192 PHE A C 1
ATOM 1515 O O . PHE A 1 192 ? -4.088 -1.622 -12.859 1.00 96.19 192 PHE A O 1
ATOM 1522 N N . ALA A 1 193 ? -5.139 0.347 -13.033 1.00 95.94 193 ALA A N 1
ATOM 1523 C CA . ALA A 1 193 ? -4.609 0.663 -14.362 1.00 95.94 193 ALA A CA 1
ATOM 1524 C C . ALA A 1 193 ? -3.092 0.951 -14.331 1.00 95.94 193 ALA A C 1
ATOM 1526 O O . ALA A 1 193 ? -2.350 0.447 -15.175 1.00 95.94 193 ALA A O 1
ATOM 1527 N N . HIS A 1 194 ? -2.606 1.692 -13.327 1.00 96.25 194 HIS A N 1
ATOM 1528 C CA . HIS A 1 194 ? -1.172 1.911 -13.126 1.00 96.25 194 HIS A CA 1
ATOM 1529 C C . HIS A 1 194 ? -0.466 0.612 -12.727 1.00 96.25 194 HIS A C 1
ATOM 1531 O O . HIS A 1 194 ? 0.571 0.304 -13.310 1.00 96.25 194 HIS A O 1
ATOM 1537 N N . VAL A 1 195 ? -1.061 -0.201 -11.843 1.00 97.88 195 VAL A N 1
ATOM 1538 C CA . VAL A 1 195 ? -0.534 -1.536 -11.490 1.00 97.88 195 VAL A CA 1
ATOM 1539 C C . VAL A 1 195 ? -0.296 -2.380 -12.747 1.00 97.88 195 VAL A C 1
ATOM 1541 O O . VAL A 1 195 ? 0.815 -2.852 -12.968 1.00 97.88 195 VAL A O 1
ATOM 1544 N N . SER A 1 196 ? -1.301 -2.490 -13.621 1.00 96.94 196 SER A N 1
ATOM 1545 C CA . SER A 1 196 ? -1.214 -3.262 -14.873 1.00 96.94 196 SER A CA 1
ATOM 1546 C C . SER A 1 196 ? -0.078 -2.780 -15.789 1.00 96.94 196 SER A C 1
ATOM 1548 O O . SER A 1 196 ? 0.674 -3.589 -16.340 1.00 96.94 196 SER A O 1
ATOM 1550 N N . ASN A 1 197 ? 0.082 -1.460 -15.922 1.00 97.25 197 ASN A N 1
ATOM 1551 C CA . ASN A 1 197 ? 1.116 -0.850 -16.759 1.00 97.25 197 ASN A CA 1
ATOM 1552 C C . ASN A 1 197 ? 2.528 -1.049 -16.182 1.00 97.25 197 ASN A C 1
ATOM 1554 O O . ASN A 1 197 ? 3.456 -1.368 -16.926 1.00 97.25 197 ASN A O 1
ATOM 1558 N N . TYR A 1 198 ? 2.704 -0.883 -14.868 1.00 97.81 198 TYR A N 1
ATOM 1559 C CA . TYR A 1 198 ? 4.010 -1.018 -14.217 1.00 97.81 198 TYR A CA 1
ATOM 1560 C C . TYR A 1 198 ? 4.432 -2.480 -14.016 1.00 97.81 198 TYR A C 1
ATOM 1562 O O . TYR A 1 198 ? 5.625 -2.760 -14.118 1.00 97.81 198 TYR A O 1
ATOM 1570 N N . VAL A 1 199 ? 3.492 -3.423 -13.859 1.00 97.62 199 VAL A N 1
ATOM 1571 C CA . VAL A 1 199 ? 3.797 -4.863 -13.957 1.00 97.62 199 VAL A CA 1
ATOM 1572 C C . VAL A 1 199 ? 4.292 -5.204 -15.361 1.00 97.62 199 VAL A C 1
ATOM 1574 O O . VAL A 1 199 ? 5.382 -5.751 -15.507 1.00 97.62 199 VAL A O 1
ATOM 1577 N N . SER A 1 200 ? 3.550 -4.803 -16.400 1.00 96.88 200 SER A N 1
ATOM 1578 C CA . SER A 1 200 ? 3.940 -5.053 -17.797 1.00 96.88 200 SER A CA 1
ATOM 1579 C C . SER A 1 200 ? 5.320 -4.468 -18.120 1.00 96.88 200 SER A C 1
ATOM 1581 O O . SER A 1 200 ? 6.115 -5.098 -18.811 1.00 96.88 200 SER A O 1
ATOM 1583 N N . LYS A 1 201 ? 5.634 -3.285 -17.577 1.00 96.31 201 LYS A N 1
ATOM 1584 C CA . LYS A 1 201 ? 6.950 -2.651 -17.708 1.00 96.31 201 LYS A CA 1
ATOM 1585 C C . LYS A 1 201 ? 8.059 -3.414 -16.975 1.00 96.31 201 LYS A C 1
ATOM 1587 O O . LYS A 1 201 ? 9.156 -3.518 -17.514 1.00 96.31 201 LYS A O 1
ATOM 1592 N N . ALA A 1 202 ? 7.798 -3.927 -15.772 1.00 96.44 202 ALA A N 1
ATOM 1593 C CA . ALA A 1 202 ? 8.773 -4.719 -15.029 1.00 96.44 202 ALA A CA 1
ATOM 1594 C C . ALA A 1 202 ? 9.089 -6.037 -15.757 1.00 96.44 202 ALA A C 1
ATOM 1596 O O . ALA A 1 202 ? 10.261 -6.343 -15.962 1.00 96.44 202 ALA A O 1
ATOM 1597 N N . GLU A 1 203 ? 8.065 -6.755 -16.230 1.00 94.62 203 GLU A N 1
ATOM 1598 C CA . GLU A 1 203 ? 8.210 -8.014 -16.982 1.00 94.62 203 GLU A CA 1
ATOM 1599 C C . GLU A 1 203 ? 8.907 -7.852 -18.348 1.00 94.62 203 GLU A C 1
ATOM 1601 O O . GLU A 1 203 ? 9.450 -8.819 -18.872 1.00 94.62 203 GLU A O 1
ATOM 1606 N N . GLN A 1 204 ? 8.929 -6.643 -18.920 1.00 94.12 204 GLN A N 1
ATOM 1607 C CA . GLN A 1 204 ? 9.643 -6.314 -20.166 1.00 94.12 204 GLN A CA 1
ATOM 1608 C C . GLN A 1 204 ? 11.105 -5.877 -19.948 1.00 94.12 204 GLN A C 1
ATOM 1610 O O . GLN A 1 204 ? 11.783 -5.482 -20.899 1.00 94.12 204 GLN A O 1
ATOM 1615 N N . THR A 1 205 ? 11.610 -5.917 -18.712 1.00 93.19 205 THR A N 1
ATOM 1616 C CA . THR A 1 205 ? 13.017 -5.607 -18.416 1.00 93.19 205 THR A CA 1
ATOM 1617 C C . THR A 1 205 ? 13.912 -6.752 -18.927 1.00 93.19 205 THR A C 1
ATOM 1619 O O . THR A 1 205 ? 13.581 -7.906 -18.674 1.00 93.19 205 THR A O 1
ATOM 1622 N N . PRO A 1 206 ? 15.031 -6.487 -19.635 1.00 82.06 206 PRO A N 1
ATOM 1623 C CA . PRO A 1 206 ? 15.765 -7.532 -20.364 1.00 82.06 206 PRO A CA 1
ATOM 1624 C C . PRO A 1 206 ? 16.573 -8.511 -19.494 1.00 82.06 206 PRO A C 1
ATOM 1626 O O . PRO A 1 206 ? 16.974 -9.560 -19.993 1.00 82.06 206 PRO A O 1
ATOM 1629 N N . ASP A 1 207 ? 16.824 -8.187 -18.222 1.00 88.69 207 ASP A N 1
ATOM 1630 C CA . ASP A 1 207 ? 17.535 -9.077 -17.297 1.00 88.69 207 ASP A CA 1
ATOM 1631 C C . ASP A 1 207 ? 16.580 -10.088 -16.648 1.00 88.69 207 ASP A C 1
ATOM 1633 O O . ASP A 1 207 ? 15.449 -9.753 -16.292 1.00 88.69 207 ASP A O 1
ATOM 1637 N N . SER A 1 208 ? 17.063 -11.310 -16.408 1.00 87.50 208 SER A N 1
ATOM 1638 C CA . SER A 1 208 ? 16.320 -12.342 -15.678 1.00 87.50 208 SER A CA 1
ATOM 1639 C C . SER A 1 208 ? 15.918 -11.853 -14.282 1.00 87.50 208 SER A C 1
ATOM 1641 O O . SER A 1 208 ? 16.779 -11.601 -13.432 1.00 87.50 208 SER A O 1
ATOM 1643 N N . LEU A 1 209 ? 14.611 -11.735 -14.047 1.00 91.00 209 LEU A N 1
ATOM 1644 C CA . LEU A 1 209 ? 14.056 -11.336 -12.758 1.00 91.00 209 LEU A CA 1
ATOM 1645 C C . LEU A 1 209 ? 14.220 -12.448 -11.712 1.00 91.00 209 LEU A C 1
ATOM 1647 O O . LEU A 1 209 ? 14.166 -13.636 -12.026 1.00 91.00 209 LEU A O 1
ATOM 1651 N N . ASP A 1 210 ? 14.376 -12.041 -10.454 1.00 92.75 210 ASP A N 1
ATOM 1652 C CA . ASP A 1 210 ? 14.348 -12.935 -9.295 1.00 92.75 210 ASP A CA 1
ATOM 1653 C C . ASP A 1 210 ? 12.974 -13.643 -9.198 1.00 92.75 210 ASP A C 1
ATOM 1655 O O . ASP A 1 210 ? 11.954 -12.957 -9.347 1.00 92.75 210 ASP A O 1
ATOM 1659 N N . PRO A 1 211 ? 12.897 -14.965 -8.939 1.00 94.31 211 PRO A N 1
ATOM 1660 C CA . PRO A 1 211 ? 11.626 -15.684 -8.803 1.00 94.31 211 PRO A CA 1
ATOM 1661 C C . PRO A 1 211 ? 10.647 -15.055 -7.802 1.00 94.31 211 PRO A C 1
ATOM 1663 O O . PRO A 1 211 ? 9.446 -15.012 -8.069 1.00 94.31 211 PRO A O 1
ATOM 1666 N N . ILE A 1 212 ? 11.139 -14.478 -6.699 1.00 95.75 212 ILE A N 1
ATOM 1667 C CA . ILE A 1 212 ? 10.309 -13.771 -5.712 1.00 95.75 212 ILE A CA 1
ATOM 1668 C C . ILE A 1 212 ? 9.698 -12.512 -6.343 1.00 95.75 212 ILE A C 1
ATOM 1670 O O . ILE A 1 212 ? 8.516 -12.229 -6.148 1.00 95.75 212 ILE A O 1
ATOM 1674 N N . ILE A 1 213 ? 10.466 -11.767 -7.147 1.00 95.81 213 ILE A N 1
ATOM 1675 C CA . ILE A 1 213 ? 9.963 -10.593 -7.879 1.00 95.81 213 ILE A CA 1
ATOM 1676 C C . ILE A 1 213 ? 8.933 -11.021 -8.931 1.00 95.81 213 ILE A C 1
ATOM 1678 O O . ILE A 1 213 ? 7.885 -10.387 -9.034 1.00 95.81 213 ILE A O 1
ATOM 1682 N N . VAL A 1 214 ? 9.176 -12.110 -9.669 1.00 95.88 214 VAL A N 1
ATOM 1683 C CA . VAL A 1 214 ? 8.193 -12.661 -10.619 1.00 95.88 214 VAL A CA 1
ATOM 1684 C C . VAL A 1 214 ? 6.895 -13.022 -9.893 1.00 95.88 214 VAL A C 1
ATOM 1686 O O . VAL A 1 214 ? 5.825 -12.602 -10.331 1.00 95.88 214 VAL A O 1
ATOM 1689 N N . ALA A 1 215 ? 6.969 -13.708 -8.751 1.00 96.31 215 ALA A N 1
ATOM 1690 C CA . ALA A 1 215 ? 5.797 -14.049 -7.950 1.00 96.31 215 ALA A CA 1
ATOM 1691 C C . ALA A 1 215 ? 5.042 -12.797 -7.454 1.00 96.31 215 ALA A C 1
ATOM 1693 O O . ALA A 1 215 ? 3.819 -12.732 -7.596 1.00 96.31 215 ALA A O 1
ATOM 1694 N N . LYS A 1 216 ? 5.745 -11.756 -6.973 1.00 97.62 216 LYS A N 1
ATOM 1695 C CA . LYS A 1 216 ? 5.121 -10.463 -6.618 1.00 97.62 216 LYS A CA 1
ATOM 1696 C C . LYS A 1 216 ? 4.385 -9.827 -7.802 1.00 97.62 216 LYS A C 1
ATOM 1698 O O . LYS A 1 216 ? 3.243 -9.390 -7.657 1.00 97.62 216 LYS A O 1
ATOM 1703 N N . LEU A 1 217 ? 5.011 -9.794 -8.980 1.00 97.38 217 LEU A N 1
ATOM 1704 C CA . LEU A 1 217 ? 4.423 -9.227 -10.199 1.00 97.38 217 LEU A CA 1
ATOM 1705 C C . LEU A 1 217 ? 3.180 -10.010 -10.658 1.00 97.38 217 LEU A C 1
ATOM 1707 O O . LEU A 1 217 ? 2.172 -9.397 -11.018 1.00 97.38 217 LEU A O 1
ATOM 1711 N N . ARG A 1 218 ? 3.203 -11.348 -10.575 1.00 96.88 218 ARG A N 1
ATOM 1712 C CA . ARG A 1 218 ? 2.044 -12.209 -10.872 1.00 96.88 218 ARG A CA 1
ATOM 1713 C C . ARG A 1 218 ? 0.893 -11.981 -9.890 1.00 96.88 218 ARG A C 1
ATOM 1715 O O . ARG A 1 218 ? -0.232 -11.767 -10.341 1.00 96.88 218 ARG A O 1
ATOM 1722 N N . ALA A 1 219 ? 1.168 -11.899 -8.589 1.00 97.50 219 ALA A N 1
ATOM 1723 C CA . ALA A 1 219 ? 0.151 -11.608 -7.579 1.00 97.50 219 ALA A CA 1
ATOM 1724 C C . ALA A 1 219 ? -0.481 -10.209 -7.765 1.00 97.50 219 ALA A C 1
ATOM 1726 O O . ALA A 1 219 ? -1.706 -10.069 -7.739 1.00 97.50 219 ALA A O 1
ATOM 1727 N N . ALA A 1 220 ? 0.332 -9.183 -8.051 1.00 97.88 220 ALA A N 1
ATOM 1728 C CA . ALA A 1 220 ? -0.146 -7.831 -8.358 1.00 97.88 220 ALA A CA 1
ATOM 1729 C C . ALA A 1 220 ? -0.986 -7.774 -9.653 1.00 97.88 220 ALA A C 1
ATOM 1731 O O . ALA A 1 220 ? -2.007 -7.083 -9.707 1.00 97.88 220 ALA A O 1
ATOM 1732 N N . ALA A 1 221 ? -0.609 -8.538 -10.686 1.00 97.56 221 ALA A N 1
ATOM 1733 C CA . ALA A 1 221 ? -1.416 -8.700 -11.897 1.00 97.56 221 ALA A CA 1
ATOM 1734 C C . ALA A 1 221 ? -2.739 -9.438 -11.629 1.00 97.56 221 ALA A C 1
ATOM 1736 O O . ALA A 1 221 ? -3.755 -9.098 -12.239 1.00 97.56 221 ALA A O 1
ATOM 1737 N N . GLY A 1 222 ? -2.746 -10.419 -10.723 1.00 97.19 222 GLY A N 1
ATOM 1738 C CA . GLY A 1 222 ? -3.955 -11.096 -10.253 1.00 97.19 222 GLY A CA 1
ATOM 1739 C C . GLY A 1 222 ? -4.947 -10.108 -9.643 1.00 97.19 222 GLY A C 1
ATOM 1740 O O . GLY A 1 222 ? -6.076 -10.001 -10.125 1.00 97.19 222 GLY A O 1
ATOM 1741 N N . LEU A 1 223 ? -4.494 -9.302 -8.675 1.00 97.25 223 LEU A N 1
ATOM 1742 C CA . LEU A 1 223 ? -5.290 -8.243 -8.038 1.00 97.25 223 LEU A CA 1
ATOM 1743 C C . LEU A 1 223 ? -5.835 -7.221 -9.051 1.00 97.25 223 LEU A C 1
ATOM 1745 O O . LEU A 1 223 ? -7.029 -6.928 -9.054 1.00 97.25 223 LEU A O 1
ATOM 1749 N N . ALA A 1 224 ? -5.003 -6.727 -9.972 1.00 97.56 224 ALA A N 1
ATOM 1750 C CA . ALA A 1 224 ? -5.450 -5.754 -10.973 1.00 97.56 224 ALA A CA 1
ATOM 1751 C C . ALA A 1 224 ? -6.496 -6.320 -11.961 1.00 97.56 224 ALA A C 1
ATOM 1753 O O . ALA A 1 224 ? -7.378 -5.593 -12.433 1.00 97.56 224 ALA A O 1
ATOM 1754 N N . ASN A 1 225 ? -6.442 -7.622 -12.265 1.00 97.12 225 ASN A N 1
ATOM 1755 C CA . ASN A 1 225 ? -7.477 -8.292 -13.058 1.00 97.12 225 ASN A CA 1
ATOM 1756 C C . ASN A 1 225 ? -8.743 -8.594 -12.239 1.00 97.12 225 ASN A C 1
ATOM 1758 O O . ASN A 1 225 ? -9.838 -8.517 -12.793 1.00 97.12 225 ASN A O 1
ATOM 1762 N N . LEU A 1 226 ? -8.616 -8.892 -10.942 1.00 96.12 226 LEU A N 1
ATOM 1763 C CA . LEU A 1 226 ? -9.740 -9.118 -10.028 1.00 96.12 226 LEU A CA 1
ATOM 1764 C C . LEU A 1 226 ? -10.609 -7.858 -9.900 1.00 96.12 226 LEU A C 1
ATOM 1766 O O . LEU A 1 226 ? -11.811 -7.908 -10.157 1.00 96.12 226 LEU A O 1
ATOM 1770 N N . GLU A 1 227 ? -9.983 -6.716 -9.617 1.00 95.06 227 GLU A N 1
ATOM 1771 C CA . GLU A 1 227 ? -10.644 -5.408 -9.478 1.00 95.06 227 GLU A CA 1
ATOM 1772 C C . GLU A 1 227 ? -11.269 -4.916 -10.791 1.00 95.06 227 GLU A C 1
ATOM 1774 O O . GLU A 1 227 ? -12.372 -4.369 -10.814 1.00 95.06 227 GLU A O 1
ATOM 1779 N N . THR A 1 228 ? -10.634 -5.208 -11.933 1.00 93.94 228 THR A N 1
ATOM 1780 C CA . THR A 1 228 ? -11.235 -4.953 -13.257 1.00 93.94 228 THR A CA 1
ATOM 1781 C C . THR A 1 228 ? -12.250 -6.023 -13.696 1.00 93.94 228 THR A C 1
ATOM 1783 O O . THR A 1 228 ? -12.694 -6.004 -14.845 1.00 93.94 228 THR A O 1
ATOM 1786 N N . LYS A 1 229 ? -12.661 -6.925 -12.787 1.00 94.88 229 LYS A N 1
ATOM 1787 C CA . LYS A 1 229 ? -13.669 -7.994 -12.968 1.00 94.88 229 LYS A CA 1
ATOM 1788 C C . LYS A 1 229 ? -13.332 -9.016 -14.062 1.00 94.88 229 LYS A C 1
ATOM 1790 O O . LYS A 1 229 ? -14.201 -9.712 -14.583 1.00 94.88 229 LYS A O 1
ATOM 1795 N N . LYS A 1 230 ? -12.050 -9.147 -14.409 1.00 95.31 230 LYS A N 1
ATOM 1796 C CA . LYS A 1 230 ? -11.523 -10.079 -15.418 1.00 95.31 230 LYS A CA 1
ATOM 1797 C C . LYS A 1 230 ? -11.147 -11.410 -14.769 1.00 95.31 230 LYS A C 1
ATOM 1799 O O . LYS A 1 230 ? -10.000 -11.847 -14.853 1.00 95.31 230 LYS A O 1
ATOM 1804 N N . TYR A 1 231 ? -12.115 -12.062 -14.124 1.00 95.31 231 TYR A N 1
ATOM 1805 C CA . TYR A 1 231 ? -11.889 -13.232 -13.263 1.00 95.31 231 TYR A CA 1
ATOM 1806 C C . TYR A 1 231 ? -11.064 -14.348 -13.933 1.00 95.31 231 TYR A C 1
ATOM 1808 O O . TYR A 1 231 ? -10.149 -14.874 -13.306 1.00 95.31 231 TYR A O 1
ATOM 1816 N N . LYS A 1 232 ? -11.263 -14.626 -15.233 1.00 93.44 232 LYS A N 1
ATOM 1817 C CA . LYS A 1 232 ? -10.464 -15.631 -15.966 1.00 93.44 232 LYS A CA 1
ATOM 1818 C C . LYS A 1 232 ? -8.978 -15.271 -16.112 1.00 93.44 232 LYS A C 1
ATOM 1820 O O . LYS A 1 232 ? -8.134 -16.162 -16.142 1.00 93.44 232 LYS A O 1
ATOM 1825 N N . LEU A 1 233 ? -8.640 -13.982 -16.182 1.00 94.69 233 LEU A N 1
ATOM 1826 C CA . LEU A 1 233 ? -7.248 -13.518 -16.202 1.00 94.69 233 LEU A CA 1
ATOM 1827 C C . LEU A 1 233 ? -6.663 -13.437 -14.787 1.00 94.69 233 LEU A C 1
ATOM 1829 O O . LEU A 1 233 ? -5.503 -13.793 -14.596 1.00 94.69 233 LEU A O 1
ATOM 1833 N N . ALA A 1 234 ? -7.470 -13.037 -13.797 1.00 95.94 234 ALA A N 1
ATOM 1834 C CA . ALA A 1 234 ? -7.077 -13.036 -12.389 1.00 95.94 234 ALA A CA 1
ATOM 1835 C C . ALA A 1 234 ? -6.713 -14.452 -11.915 1.00 95.94 234 ALA A C 1
ATOM 1837 O O . ALA A 1 234 ? -5.617 -14.664 -11.407 1.00 95.94 234 ALA A O 1
ATOM 1838 N N . ALA A 1 235 ? -7.582 -15.433 -12.186 1.00 94.25 235 ALA A N 1
ATOM 1839 C CA . ALA A 1 235 ? -7.359 -16.849 -11.906 1.00 94.25 235 ALA A CA 1
ATOM 1840 C C . ALA A 1 235 ? -6.032 -17.357 -12.484 1.00 94.25 235 ALA A C 1
ATOM 1842 O O . ALA A 1 235 ? -5.227 -17.933 -11.757 1.00 94.25 235 ALA A O 1
ATOM 1843 N N . ARG A 1 236 ? -5.765 -17.089 -13.773 1.00 93.25 236 ARG A N 1
ATOM 1844 C CA . ARG A 1 236 ? -4.497 -17.478 -14.412 1.00 93.25 236 ARG A CA 1
ATOM 1845 C C . ARG A 1 236 ? -3.296 -16.823 -13.729 1.00 93.25 236 ARG A C 1
ATOM 1847 O O . ARG A 1 236 ? -2.349 -17.526 -13.411 1.00 93.25 236 ARG A O 1
ATOM 1854 N N . LYS A 1 237 ? -3.350 -15.528 -13.401 1.00 95.12 237 LYS A N 1
ATOM 1855 C CA . LYS A 1 237 ? -2.230 -14.839 -12.732 1.00 95.12 237 LYS A CA 1
ATOM 1856 C C . LYS A 1 237 ? -1.999 -15.271 -11.280 1.00 95.12 237 LYS A C 1
ATOM 1858 O O . LYS A 1 237 ? -0.844 -15.336 -10.865 1.00 95.12 237 LYS A O 1
ATOM 1863 N N . PHE A 1 238 ? -3.042 -15.641 -10.538 1.00 95.06 238 PHE A N 1
ATOM 1864 C CA . PHE A 1 238 ? -2.881 -16.239 -9.210 1.00 95.06 238 PHE A CA 1
ATOM 1865 C C . PHE A 1 238 ? -2.326 -17.673 -9.280 1.00 95.06 238 PHE A C 1
ATOM 1867 O O . PHE A 1 238 ? -1.441 -17.998 -8.500 1.00 95.06 238 PHE A O 1
ATOM 1874 N N . VAL A 1 239 ? -2.739 -18.499 -10.250 1.00 91.44 239 VAL A N 1
ATOM 1875 C CA . VAL A 1 239 ? -2.143 -19.836 -10.477 1.00 91.44 239 VAL A CA 1
ATOM 1876 C C . VAL A 1 239 ? -0.694 -19.746 -10.986 1.00 91.44 239 VAL A C 1
ATOM 1878 O O . VAL A 1 239 ? 0.141 -20.567 -10.628 1.00 91.44 239 VAL A O 1
ATOM 1881 N N . GLU A 1 240 ? -0.358 -18.724 -11.777 1.00 91.75 240 GLU A N 1
ATOM 1882 C CA . GLU A 1 240 ? 1.019 -18.412 -12.198 1.00 91.75 240 GLU A CA 1
ATOM 1883 C C . GLU A 1 240 ? 1.893 -17.813 -11.073 1.00 91.75 240 GLU A C 1
ATOM 1885 O O . GLU A 1 240 ? 3.061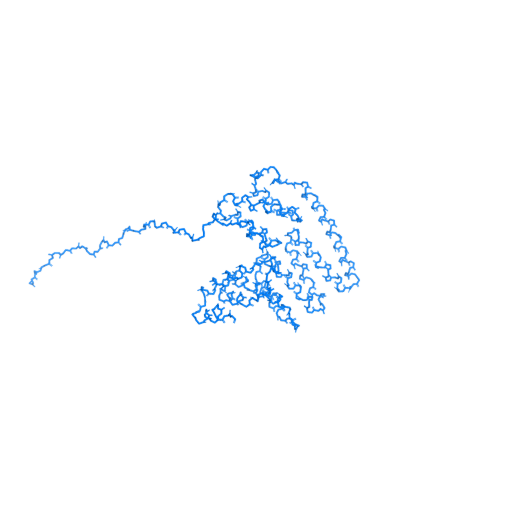 -17.499 -11.312 1.00 91.75 240 GLU A O 1
ATOM 1890 N N . THR A 1 241 ? 1.361 -17.605 -9.863 1.00 93.12 241 THR A N 1
ATOM 1891 C CA . THR A 1 241 ? 2.141 -17.096 -8.726 1.00 93.12 241 THR A CA 1
ATOM 1892 C C . THR A 1 241 ? 2.889 -18.244 -8.050 1.00 93.12 241 THR A C 1
ATOM 1894 O O . THR A 1 241 ? 2.289 -19.089 -7.391 1.00 93.12 241 THR A O 1
ATOM 1897 N N . GLY A 1 242 ? 4.213 -18.258 -8.217 1.00 87.06 242 GLY A N 1
ATOM 1898 C CA . GLY A 1 242 ? 5.098 -19.266 -7.635 1.00 87.06 242 GLY A CA 1
ATOM 1899 C C . GLY A 1 242 ? 5.108 -19.271 -6.101 1.00 87.06 242 GLY A C 1
ATOM 1900 O O . GLY A 1 242 ? 4.867 -18.250 -5.446 1.00 87.06 242 GLY A O 1
ATOM 1901 N N . ILE A 1 243 ? 5.416 -20.436 -5.524 1.00 90.19 243 ILE A N 1
ATOM 1902 C CA . ILE A 1 243 ? 5.479 -20.655 -4.069 1.00 90.19 243 ILE A CA 1
ATOM 1903 C C . ILE A 1 243 ? 6.563 -19.812 -3.378 1.00 90.19 243 ILE A C 1
ATOM 1905 O O . ILE A 1 243 ? 6.484 -19.572 -2.174 1.00 90.19 243 ILE A O 1
ATOM 1909 N N . GLU A 1 244 ? 7.532 -19.300 -4.141 1.00 91.19 244 GLU A N 1
ATOM 1910 C CA . GLU A 1 244 ? 8.577 -18.371 -3.703 1.00 91.19 244 GLU A CA 1
ATOM 1911 C C . GLU A 1 244 ? 8.015 -17.043 -3.170 1.00 91.19 244 GLU A C 1
ATOM 1913 O O . GLU A 1 244 ? 8.723 -16.315 -2.468 1.00 91.19 244 GLU A O 1
ATOM 1918 N N . LEU A 1 245 ? 6.737 -16.729 -3.442 1.00 92.50 245 LEU A N 1
ATOM 1919 C CA . LEU A 1 245 ? 6.063 -15.586 -2.830 1.00 92.50 245 LEU A CA 1
ATOM 1920 C C . LEU A 1 245 ? 6.176 -15.635 -1.302 1.00 92.50 245 LEU A C 1
ATOM 1922 O O . LEU A 1 245 ? 6.602 -14.651 -0.699 1.00 92.50 245 LEU A O 1
ATOM 1926 N N . GLY A 1 246 ? 5.824 -16.770 -0.684 1.00 91.88 246 GLY A N 1
ATOM 1927 C CA . GLY A 1 246 ? 5.778 -16.940 0.771 1.00 91.88 246 GLY A CA 1
ATOM 1928 C C . GLY A 1 246 ? 5.206 -15.714 1.501 1.00 91.88 246 GLY A C 1
ATOM 1929 O O . GLY A 1 246 ? 4.264 -15.073 1.041 1.00 91.88 246 GLY A O 1
ATOM 1930 N N . ASN A 1 247 ? 5.840 -15.324 2.607 1.00 92.69 247 ASN A N 1
ATOM 1931 C CA . ASN A 1 247 ? 5.497 -14.086 3.318 1.00 92.69 247 ASN A CA 1
ATOM 1932 C C . ASN A 1 247 ? 6.215 -12.844 2.745 1.00 92.69 247 ASN A C 1
ATOM 1934 O O . ASN A 1 247 ? 6.095 -11.752 3.304 1.00 92.69 247 ASN A O 1
ATOM 1938 N N . ASN A 1 248 ? 6.954 -12.981 1.633 1.00 94.12 248 ASN A N 1
ATOM 1939 C CA . ASN A 1 248 ? 7.787 -11.912 1.079 1.00 94.12 248 ASN A CA 1
ATOM 1940 C C . ASN A 1 248 ? 6.970 -10.735 0.526 1.00 94.12 248 ASN A C 1
ATOM 1942 O O . ASN A 1 248 ? 7.574 -9.697 0.274 1.00 94.12 248 ASN A O 1
ATOM 1946 N N . TYR A 1 249 ? 5.651 -10.883 0.310 1.00 96.19 249 TYR A N 1
ATOM 1947 C CA . TYR A 1 249 ? 4.754 -9.824 -0.195 1.00 96.19 249 TYR A CA 1
ATOM 1948 C C . TYR A 1 249 ? 3.619 -9.428 0.771 1.00 96.19 249 TYR A C 1
ATOM 1950 O O . TYR A 1 249 ? 2.602 -8.876 0.345 1.00 96.19 249 TYR A O 1
ATOM 1958 N N . SER A 1 250 ? 3.788 -9.697 2.073 1.00 96.50 250 SER A N 1
ATOM 1959 C CA . SER A 1 250 ? 2.798 -9.385 3.124 1.00 96.50 250 SER A CA 1
ATOM 1960 C C . SER A 1 250 ? 2.385 -7.906 3.198 1.00 96.50 250 SER A C 1
ATOM 1962 O O . SER A 1 250 ? 1.350 -7.591 3.785 1.00 96.50 250 SER A O 1
ATOM 1964 N N . GLU A 1 251 ? 3.153 -6.997 2.590 1.00 95.19 251 GLU A N 1
ATOM 1965 C CA . GLU A 1 251 ? 2.813 -5.580 2.440 1.00 95.19 251 GLU A CA 1
ATOM 1966 C C . GLU A 1 251 ? 1.679 -5.307 1.427 1.00 95.19 251 GLU A C 1
ATOM 1968 O O . GLU A 1 251 ? 1.229 -4.169 1.325 1.00 95.19 251 GLU A O 1
ATOM 1973 N N . VAL A 1 252 ? 1.216 -6.334 0.694 1.00 96.56 252 VAL A N 1
ATOM 1974 C CA . VAL A 1 252 ? 0.105 -6.283 -0.281 1.00 96.56 252 VAL A CA 1
ATOM 1975 C C . VAL A 1 252 ? -0.843 -7.488 -0.151 1.00 96.56 252 VAL A C 1
ATOM 1977 O O . VAL A 1 252 ? -2.066 -7.324 -0.154 1.00 96.56 252 VAL A O 1
ATOM 1980 N N . ILE A 1 253 ? -0.314 -8.715 -0.074 1.00 96.44 253 ILE A N 1
ATOM 1981 C CA . ILE A 1 253 ? -1.112 -9.945 -0.216 1.00 96.44 253 ILE A CA 1
ATOM 1982 C C . ILE A 1 253 ? -0.445 -11.151 0.463 1.00 96.44 253 ILE A C 1
ATOM 1984 O O . ILE A 1 253 ? 0.773 -11.319 0.394 1.00 96.44 253 ILE A O 1
ATOM 1988 N N . ALA A 1 254 ? -1.247 -12.006 1.101 1.00 95.75 254 ALA A N 1
ATOM 1989 C CA . ALA A 1 254 ? -0.778 -13.245 1.723 1.00 95.75 254 ALA A CA 1
ATOM 1990 C C . ALA A 1 254 ? -0.933 -14.457 0.772 1.00 95.75 254 ALA A C 1
ATOM 1992 O O . ALA A 1 254 ? -1.818 -14.448 -0.088 1.00 95.75 254 ALA A O 1
ATOM 1993 N N . PRO A 1 255 ? -0.156 -15.548 0.930 1.00 94.62 255 PRO A N 1
ATOM 1994 C CA . PRO 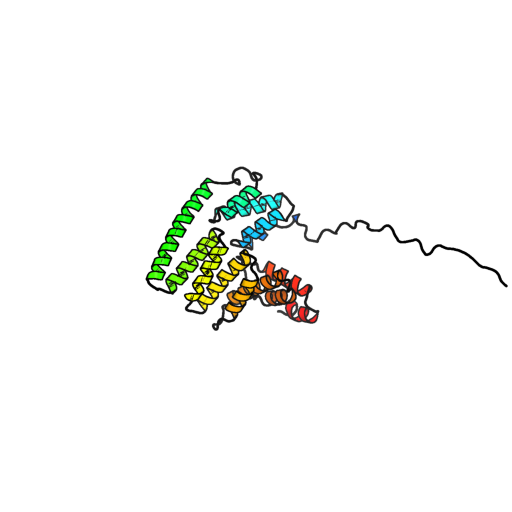A 1 255 ? -0.362 -16.791 0.172 1.00 94.62 255 PRO A CA 1
ATOM 1995 C C . PRO A 1 255 ? -1.794 -17.343 0.262 1.00 94.62 255 PRO A C 1
ATOM 1997 O O . PRO A 1 255 ? -2.318 -17.891 -0.706 1.00 94.62 255 PRO A O 1
ATOM 2000 N N . GLN A 1 256 ? -2.442 -17.154 1.413 1.00 93.94 256 GLN A N 1
ATOM 2001 C CA . GLN A 1 256 ? -3.830 -17.521 1.680 1.00 93.94 256 GLN A CA 1
ATOM 2002 C C . GLN A 1 256 ? -4.799 -16.766 0.756 1.00 93.94 256 GLN A C 1
ATOM 2004 O O . GLN A 1 256 ? -5.674 -17.390 0.157 1.00 93.94 256 GLN A O 1
ATOM 2009 N N . ASP A 1 257 ? -4.612 -15.452 0.580 1.00 95.12 257 ASP A N 1
ATOM 2010 C CA . ASP A 1 257 ? -5.388 -14.653 -0.378 1.00 95.12 257 ASP A CA 1
ATOM 2011 C C . ASP A 1 257 ? -5.179 -15.167 -1.811 1.00 95.12 257 ASP A C 1
ATOM 2013 O O . ASP A 1 257 ? -6.147 -15.350 -2.541 1.00 95.12 257 ASP A O 1
ATOM 2017 N N . VAL A 1 258 ? -3.927 -15.421 -2.223 1.00 95.62 258 VAL A N 1
ATOM 2018 C CA . VAL A 1 258 ? -3.600 -15.912 -3.579 1.00 95.62 258 VAL A CA 1
ATOM 2019 C C . VAL A 1 258 ? -4.321 -17.230 -3.865 1.00 95.62 258 VAL A C 1
ATOM 2021 O O . VAL A 1 258 ? -4.942 -17.373 -4.919 1.00 95.62 258 VAL A O 1
ATOM 2024 N N . ALA A 1 259 ? -4.301 -18.165 -2.911 1.00 93.62 259 ALA A N 1
ATOM 2025 C CA . ALA A 1 259 ? -4.999 -19.439 -3.025 1.00 93.62 259 ALA A CA 1
ATOM 2026 C C . ALA A 1 259 ? -6.527 -19.262 -3.103 1.00 93.62 259 ALA A C 1
ATOM 2028 O O . ALA A 1 259 ? -7.164 -19.825 -3.994 1.00 93.62 259 ALA A O 1
ATOM 2029 N N . VAL A 1 260 ? -7.123 -18.455 -2.217 1.00 94.62 260 VAL A N 1
ATOM 2030 C CA . VAL A 1 260 ? -8.581 -18.234 -2.169 1.00 94.62 260 VAL A CA 1
ATOM 2031 C C . VAL A 1 260 ? -9.075 -17.468 -3.399 1.00 94.62 260 VAL A C 1
ATOM 2033 O O . VAL A 1 260 ? -10.017 -17.908 -4.060 1.00 94.62 260 VAL A O 1
ATOM 2036 N N . TYR A 1 261 ? -8.436 -16.353 -3.757 1.00 95.94 261 TYR A N 1
ATOM 2037 C CA . TYR A 1 261 ? -8.807 -15.548 -4.923 1.00 95.94 261 TYR A CA 1
ATOM 2038 C C . TYR A 1 261 ? -8.569 -16.314 -6.228 1.00 95.94 261 TYR A C 1
ATOM 2040 O O . TYR A 1 261 ? -9.423 -16.278 -7.115 1.00 95.94 261 TYR A O 1
ATOM 2048 N N . GLY A 1 262 ? -7.459 -17.054 -6.334 1.00 93.81 262 GLY A N 1
ATOM 2049 C CA . GLY A 1 262 ? -7.167 -17.930 -7.466 1.00 93.81 262 GLY A CA 1
ATOM 2050 C C . GLY A 1 262 ? -8.220 -19.023 -7.642 1.00 93.81 262 GLY A C 1
ATOM 2051 O O . GLY A 1 262 ? -8.812 -19.126 -8.717 1.00 93.81 262 GLY A O 1
ATOM 2052 N N . ALA A 1 263 ? -8.514 -19.783 -6.582 1.00 91.81 263 ALA A N 1
ATOM 2053 C CA . ALA A 1 263 ? -9.491 -20.869 -6.615 1.00 91.81 263 ALA A CA 1
ATOM 2054 C C . ALA A 1 263 ? -10.911 -20.375 -6.931 1.00 91.81 263 ALA A C 1
ATOM 2056 O O . ALA A 1 263 ? -11.559 -20.923 -7.823 1.00 91.81 263 ALA A O 1
ATOM 2057 N N . LEU A 1 264 ? -11.389 -19.316 -6.266 1.00 93.81 264 LEU A N 1
ATOM 2058 C CA . LEU A 1 264 ? -12.729 -18.768 -6.510 1.00 93.81 264 LEU A CA 1
ATOM 2059 C C . LEU A 1 264 ? -12.864 -18.189 -7.927 1.00 93.81 264 LEU A C 1
ATOM 2061 O O . LEU A 1 264 ? -13.855 -18.458 -8.606 1.00 93.81 264 LEU A O 1
ATOM 2065 N N . CYS A 1 265 ? -11.859 -17.453 -8.418 1.00 94.06 265 CYS A N 1
ATOM 2066 C CA . CYS A 1 265 ? -11.882 -16.933 -9.787 1.00 94.06 265 CYS A CA 1
ATOM 2067 C C . CYS A 1 265 ? -11.820 -18.054 -10.834 1.00 94.06 265 CYS A C 1
ATOM 2069 O O . CYS A 1 265 ? -12.480 -17.953 -11.870 1.00 94.06 265 CYS A O 1
ATOM 2071 N N . ALA A 1 266 ? -11.046 -19.114 -10.583 1.00 91.94 266 ALA A N 1
ATOM 2072 C CA . ALA A 1 266 ? -10.957 -20.267 -11.471 1.00 91.94 266 ALA A CA 1
ATOM 2073 C C . ALA A 1 266 ? -12.290 -21.027 -11.516 1.00 91.94 266 ALA A C 1
ATOM 2075 O O . ALA A 1 266 ? -12.855 -21.187 -12.594 1.00 91.94 266 ALA A O 1
ATOM 2076 N N . LEU A 1 267 ? -12.852 -21.406 -10.362 1.00 90.00 267 LEU A N 1
ATOM 2077 C CA . LEU A 1 267 ? -14.149 -22.093 -10.271 1.00 90.00 267 LEU A CA 1
ATOM 2078 C C . LEU A 1 267 ? -15.289 -21.315 -10.952 1.00 90.00 267 LEU A C 1
ATOM 2080 O O . LEU A 1 267 ? -16.184 -21.926 -11.528 1.00 90.00 267 LEU A O 1
ATOM 2084 N N . ALA A 1 268 ? -15.238 -19.980 -10.932 1.00 92.06 268 ALA A N 1
ATOM 2085 C CA . ALA A 1 268 ? -16.233 -19.117 -11.566 1.00 92.06 268 ALA A CA 1
ATOM 2086 C C . ALA A 1 268 ? -16.018 -18.855 -13.076 1.00 92.06 268 ALA A C 1
ATOM 2088 O O . ALA A 1 268 ? -16.857 -18.194 -13.687 1.00 92.06 268 ALA A O 1
ATOM 2089 N N . SER A 1 269 ? -14.904 -19.283 -13.695 1.00 90.69 269 SER A N 1
ATOM 2090 C CA . SER A 1 269 ? -14.565 -18.855 -15.073 1.00 90.69 269 SER A CA 1
ATOM 2091 C C . SER A 1 269 ? -13.742 -19.822 -15.943 1.00 90.69 269 SER A C 1
ATOM 2093 O O . SER A 1 269 ? -13.575 -19.597 -17.150 1.00 90.69 269 SER A O 1
ATOM 2095 N N . PHE A 1 270 ? -13.209 -20.897 -15.371 1.00 88.94 270 PHE A N 1
ATOM 2096 C CA . PHE A 1 270 ? -12.518 -21.963 -16.093 1.00 88.94 270 PHE A CA 1
ATOM 2097 C C . PHE A 1 270 ? -13.517 -23.056 -16.490 1.00 88.94 270 PHE A C 1
ATOM 2099 O O . PHE A 1 270 ? -14.463 -23.342 -15.758 1.00 88.94 270 PHE A O 1
ATOM 2106 N N . ASP A 1 271 ? -13.305 -23.684 -17.646 1.00 85.81 271 ASP A N 1
ATOM 2107 C CA . ASP A 1 271 ? -14.037 -24.906 -17.987 1.00 85.81 271 ASP A CA 1
ATOM 2108 C C . ASP A 1 271 ? -13.421 -26.138 -17.292 1.00 85.81 271 ASP A C 1
ATOM 2110 O O . ASP A 1 271 ? -12.391 -26.061 -16.620 1.00 85.81 271 ASP A O 1
ATOM 2114 N N . ARG A 1 272 ? -14.052 -27.307 -17.443 1.00 78.88 272 ARG A N 1
ATOM 2115 C CA . ARG A 1 272 ? -13.603 -28.554 -16.798 1.00 78.88 272 ARG A CA 1
ATOM 2116 C C . ARG A 1 272 ? -12.192 -28.995 -17.229 1.00 78.88 272 ARG A C 1
ATOM 2118 O O . ARG A 1 272 ? -11.535 -29.713 -16.475 1.00 78.88 272 ARG A O 1
ATOM 2125 N N . SER A 1 273 ? -11.731 -28.584 -18.409 1.00 79.38 273 SER A N 1
ATOM 2126 C CA . SER A 1 273 ? -10.389 -28.867 -18.926 1.00 79.38 273 SER A CA 1
ATOM 2127 C C . SER A 1 273 ? -9.372 -27.889 -18.339 1.00 79.38 273 SER A C 1
ATOM 2129 O O . SER A 1 273 ? -8.383 -28.341 -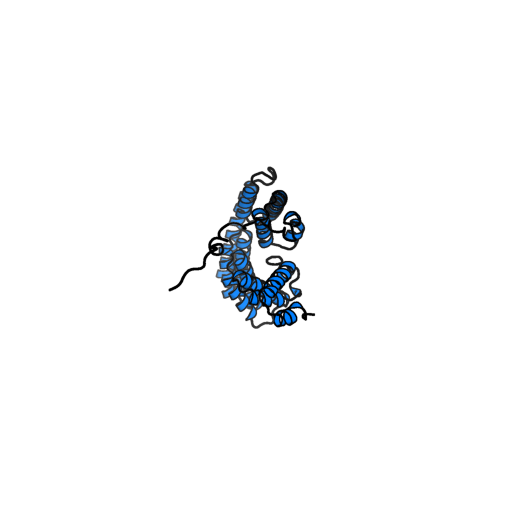17.761 1.00 79.38 273 SER A O 1
ATOM 2131 N N . ASP A 1 274 ? -9.655 -26.579 -18.400 1.00 77.56 274 ASP A N 1
ATOM 2132 C CA . ASP A 1 274 ? -8.866 -25.528 -17.733 1.00 77.56 274 ASP A CA 1
ATOM 2133 C C . ASP A 1 274 ? -8.667 -25.872 -16.238 1.00 77.56 274 ASP A C 1
ATOM 2135 O O . ASP A 1 274 ? -7.538 -25.878 -15.752 1.00 77.56 274 ASP A O 1
ATOM 2139 N N . LEU A 1 275 ? -9.742 -26.215 -15.508 1.00 78.62 275 LEU A N 1
ATOM 2140 C CA . LEU A 1 275 ? -9.692 -26.577 -14.081 1.00 78.62 275 LEU A CA 1
ATOM 2141 C C . LEU A 1 275 ? -8.795 -27.793 -13.817 1.00 78.62 275 LEU A C 1
ATOM 2143 O O . LEU A 1 275 ? -8.004 -27.785 -12.873 1.00 78.62 275 LEU A O 1
ATOM 2147 N N . LYS A 1 276 ? -8.891 -28.841 -14.649 1.00 75.56 276 LYS A N 1
ATOM 2148 C CA . LYS A 1 276 ? -8.057 -30.037 -14.479 1.00 75.56 276 LYS A CA 1
ATOM 2149 C C . LYS A 1 276 ? -6.577 -29.711 -14.687 1.00 75.56 276 LYS A C 1
ATOM 2151 O O . LYS A 1 276 ? -5.754 -30.129 -13.879 1.00 75.56 276 LYS A O 1
ATOM 2156 N N . VAL A 1 277 ? -6.249 -28.962 -15.740 1.00 77.31 277 VAL A N 1
ATOM 2157 C CA . VAL A 1 277 ? -4.864 -28.598 -16.076 1.00 77.31 277 VAL A CA 1
ATOM 2158 C C . VAL A 1 277 ? -4.259 -27.648 -15.039 1.00 77.31 277 VAL A C 1
ATOM 2160 O O . VAL A 1 277 ? -3.121 -27.855 -14.636 1.00 77.31 277 VAL A O 1
ATOM 2163 N N . HIS A 1 278 ? -5.008 -26.635 -14.595 1.00 70.56 278 HIS A N 1
ATOM 2164 C CA . HIS A 1 278 ? -4.463 -25.514 -13.822 1.00 70.56 278 HIS A CA 1
ATOM 2165 C C . HIS A 1 278 ? -4.667 -25.584 -12.300 1.00 70.56 278 HIS A C 1
ATOM 2167 O O . HIS A 1 278 ? -4.051 -24.784 -11.604 1.00 70.56 278 HIS A O 1
ATOM 2173 N N . LEU A 1 279 ? -5.510 -26.483 -11.773 1.00 68.06 279 LEU A N 1
ATOM 2174 C CA . LEU A 1 279 ? -5.690 -26.657 -10.318 1.00 68.06 279 LEU A CA 1
ATOM 2175 C C . LEU A 1 279 ? -5.447 -28.088 -9.817 1.00 68.06 279 LEU A C 1
ATOM 2177 O O . LEU A 1 279 ? -5.112 -28.270 -8.651 1.00 68.06 279 LEU A O 1
ATOM 2181 N N . ILE A 1 280 ? -5.683 -29.110 -10.651 1.00 70.88 280 ILE A N 1
ATOM 2182 C CA . ILE A 1 280 ? -5.698 -30.520 -10.210 1.00 70.88 280 ILE A CA 1
ATOM 2183 C C . ILE A 1 280 ? -4.421 -31.263 -10.624 1.00 70.88 280 ILE A C 1
ATOM 2185 O O . ILE A 1 280 ? -3.959 -32.137 -9.897 1.00 70.88 280 ILE A O 1
ATOM 2189 N N . CYS A 1 281 ? -3.848 -30.935 -11.784 1.00 59.62 281 CYS A N 1
ATOM 2190 C CA . CYS A 1 281 ? -2.631 -31.563 -12.310 1.00 59.62 281 CYS A CA 1
ATOM 2191 C C . CYS A 1 281 ? -1.355 -30.723 -12.109 1.00 59.62 281 CYS A C 1
ATOM 2193 O O . CYS A 1 281 ? -0.315 -31.056 -12.670 1.00 59.62 281 CYS A O 1
ATOM 2195 N N . THR A 1 282 ? -1.420 -29.649 -11.319 1.00 53.09 282 THR A N 1
ATOM 2196 C CA . THR A 1 282 ? -0.259 -28.867 -10.870 1.00 53.09 282 THR A CA 1
ATOM 2197 C C . THR A 1 282 ? 0.351 -29.503 -9.618 1.00 53.09 282 THR A C 1
ATOM 2199 O O . THR A 1 282 ? 0.031 -29.104 -8.497 1.00 53.09 282 THR A O 1
ATOM 2202 N N . THR A 1 283 ? 1.205 -30.508 -9.832 1.00 40.59 283 THR A N 1
ATOM 2203 C CA . THR A 1 283 ? 2.020 -31.211 -8.821 1.00 40.59 283 THR A CA 1
ATOM 2204 C C . THR A 1 283 ? 3.420 -31.459 -9.361 1.00 40.59 283 THR A C 1
ATOM 2206 O O . THR A 1 283 ? 3.479 -32.063 -10.458 1.00 40.59 283 THR A O 1
#

Foldseek 3Di:
DDDDDDDDDDPDDDDDDDDPDDPPPPQDPDQLVPDDLCVVLVLFDDPVSLVVLCCCLVPSPDPVSNLVSLVVSLVVLLVFLALPSLQVSLVSNVCVVHDVSHRPVVSSVVSVVVLVVVLVVLVVQLVVCVVVVPLVSVLVSLQVQLVSCSRHVVLVSSLVSLVVSVVSDDALVSLLVSLVSNLLSCVVVVNLVSLCVSLVSNVPRPDDDDLLSLLVSLQSQLVSCVSVVVLVRSLVSLLVRDPSVDSVVSNRDGNVCSVVSNVVSCVVDPDPVRCCVRPVPPD

Secondary structure (DSSP, 8-state):
----------SSS--SS--------PPPSS-GGG--HHHHHTT--HHHHHHHHHHHHHH---HHHHHHHHHHHHHHHTTS--HHHHHHHHHHHTTTT-GGGS--HHHHHHHHHHHHHHHHHHHHHHHHHHHTT-HHHHHHHHHHHHHHHHHTT-HHHHHHHHHHGGGG--SHHHHHHHHHHHHHHHHHTT-HHHHHHHHHHHHT-SS---HHHHHHHHHHHHHHHHHTT-HHHHHHHHHT--GGGGGGGTTT--HHHHHHHHHHHHHTT--HHHHIIIIIS--

Organism: Panicum virgatum (NCBI:txid38727)

pLDDT: mean 86.96, std 19.75, range [27.06, 98.38]

InterPro domains:
  IPR019585 26S proteasome regulatory subunit Rpn7/COP9 signalosome complex subunit 1 [PTHR14145] (29-279)
  IPR045135 26S proteasome regulatory subunit Rpn7, N-terminal [PF10602] (104-276)

Radius of gyration: 26.98 Å; chains: 1; bounding box: 106×52×62 Å